Protein AF-A0A2D8ABS0-F1 (afdb_monomer)

Sequence (205 aa):
MTGNGKTFLLSALIFIWLAATLAGLWWFQQQNIRPFLTADDDSRFWQASQAAPLLEALYPNLPGENGSVTLLHFWNPDCLCNQVSQRHFDLLVHSFTSEQLRVVVMAAPTVSDQQLQRFRELNGERLQAIRAPQDLNIPASPGLALYSAEGKLGYFGAYGFGALCTVTNDDFFPNIVRSLASDGYGPFVNVAGSGCFCPWPAINK

Structure (mmCIF, N/CA/C/O backbone):
data_AF-A0A2D8ABS0-F1
#
_entry.id   AF-A0A2D8ABS0-F1
#
loop_
_atom_site.group_PDB
_atom_site.id
_atom_site.type_symbol
_atom_site.label_atom_id
_atom_site.label_alt_id
_atom_site.label_comp_id
_atom_site.label_asym_id
_atom_site.label_entity_id
_atom_site.label_seq_id
_atom_site.pdbx_PDB_ins_code
_atom_site.Cartn_x
_atom_site.Cartn_y
_atom_site.Cartn_z
_atom_site.occupancy
_atom_site.B_iso_or_equiv
_atom_site.auth_seq_id
_atom_site.auth_comp_id
_atom_site.auth_asym_id
_atom_site.auth_atom_id
_atom_site.pdbx_PDB_model_num
ATOM 1 N N . MET A 1 1 ? 52.674 -18.413 -35.526 1.00 48.16 1 MET A N 1
ATOM 2 C CA . MET A 1 1 ? 52.097 -17.415 -34.598 1.00 48.16 1 MET A CA 1
ATOM 3 C C . MET A 1 1 ? 50.676 -17.073 -35.056 1.00 48.16 1 MET A C 1
ATOM 5 O O . MET A 1 1 ? 50.476 -16.090 -35.746 1.00 48.16 1 MET A O 1
ATOM 9 N N . THR A 1 2 ? 49.691 -17.924 -34.761 1.00 53.78 2 THR A N 1
ATOM 10 C CA . THR A 1 2 ? 48.291 -17.798 -35.246 1.00 53.78 2 THR A CA 1
ATOM 11 C C . THR A 1 2 ? 47.258 -17.920 -34.113 1.00 53.78 2 THR A C 1
ATOM 13 O O . THR A 1 2 ? 46.063 -18.043 -34.370 1.00 53.78 2 THR A O 1
ATOM 16 N N . GLY A 1 3 ? 47.713 -17.873 -32.853 1.00 59.66 3 GLY A N 1
ATOM 17 C CA . GLY A 1 3 ? 46.868 -18.005 -31.659 1.00 59.66 3 GLY A CA 1
ATOM 18 C C . GLY A 1 3 ? 46.168 -16.709 -31.228 1.00 59.66 3 GLY A C 1
ATOM 19 O O . GLY A 1 3 ? 44.994 -16.752 -30.882 1.00 59.66 3 GLY A O 1
ATOM 20 N N . ASN A 1 4 ? 46.838 -15.553 -31.330 1.00 66.81 4 ASN A N 1
ATOM 21 C CA . ASN A 1 4 ? 46.377 -14.308 -30.691 1.00 66.81 4 ASN A CA 1
ATOM 22 C C . ASN A 1 4 ? 45.126 -13.669 -31.323 1.00 66.81 4 ASN A C 1
ATOM 24 O O . ASN A 1 4 ? 44.333 -13.052 -30.618 1.00 66.81 4 ASN A O 1
ATOM 28 N N . GLY A 1 5 ? 44.921 -13.805 -32.638 1.00 74.12 5 GLY A N 1
ATOM 29 C CA . GLY A 1 5 ? 43.765 -13.198 -33.317 1.00 74.12 5 GLY A CA 1
ATOM 30 C C . GLY A 1 5 ? 42.446 -13.916 -33.018 1.00 74.12 5 GLY A C 1
ATOM 31 O O . GLY A 1 5 ? 41.415 -13.278 -32.824 1.00 74.12 5 GLY A O 1
ATOM 32 N N . LYS A 1 6 ? 42.485 -15.251 -32.917 1.00 79.50 6 LYS A N 1
ATOM 33 C CA . LYS A 1 6 ? 41.307 -16.068 -32.589 1.00 79.50 6 LYS A CA 1
ATOM 34 C C . LYS A 1 6 ? 40.906 -15.908 -31.126 1.00 79.50 6 LYS A C 1
ATOM 36 O O . LYS A 1 6 ? 39.721 -15.788 -30.841 1.00 79.50 6 LYS A O 1
ATOM 41 N N . THR A 1 7 ? 41.877 -15.849 -30.213 1.00 83.25 7 THR A N 1
ATOM 42 C CA . THR A 1 7 ? 41.604 -15.580 -28.795 1.00 83.25 7 THR A CA 1
ATOM 43 C C . THR A 1 7 ? 41.056 -14.172 -28.586 1.00 83.25 7 THR A C 1
ATOM 45 O O . THR A 1 7 ? 40.126 -14.010 -27.810 1.00 83.25 7 THR A O 1
ATOM 48 N N . PHE A 1 8 ? 41.549 -13.166 -29.318 1.00 90.12 8 PHE A N 1
ATOM 49 C CA . PHE A 1 8 ? 41.004 -11.806 -29.252 1.00 90.12 8 PHE A CA 1
ATOM 50 C C . PHE A 1 8 ? 39.550 -11.730 -29.745 1.00 90.12 8 PHE A C 1
ATOM 52 O O . PHE A 1 8 ? 38.708 -11.149 -29.066 1.00 90.12 8 PHE A O 1
ATOM 59 N N . LEU A 1 9 ? 39.235 -12.364 -30.880 1.00 92.06 9 LEU A N 1
ATOM 60 C CA . LEU A 1 9 ? 37.867 -12.446 -31.409 1.00 92.06 9 LEU A CA 1
ATOM 61 C C . LEU A 1 9 ? 36.910 -13.160 -30.447 1.00 92.06 9 LEU A C 1
ATOM 63 O O . LEU A 1 9 ? 35.809 -12.670 -30.208 1.00 92.06 9 LEU A O 1
ATOM 67 N N . LEU A 1 10 ? 37.334 -14.292 -29.876 1.00 93.50 10 LEU A N 1
ATOM 68 C CA . LEU A 1 10 ? 36.539 -15.027 -28.889 1.00 93.50 10 LEU A CA 1
ATOM 69 C C . LEU A 1 10 ? 36.304 -14.191 -27.627 1.00 93.50 10 LEU A C 1
ATOM 71 O O . LEU A 1 10 ? 35.167 -14.088 -27.176 1.00 93.50 10 LEU A O 1
ATOM 75 N N . SER A 1 11 ? 37.339 -13.536 -27.097 1.00 93.44 11 SER A N 1
ATOM 76 C CA . SER A 1 11 ? 37.193 -12.635 -25.951 1.00 93.44 11 SER A CA 1
ATOM 77 C C . SER A 1 11 ? 36.241 -11.479 -26.257 1.00 93.44 11 SER A C 1
ATOM 79 O O . SER A 1 11 ? 35.361 -11.194 -25.451 1.00 93.44 11 SER A O 1
ATOM 81 N N . ALA A 1 12 ? 36.357 -10.843 -27.427 1.00 95.38 12 ALA A N 1
ATOM 82 C CA . ALA A 1 12 ? 35.465 -9.758 -27.832 1.00 95.38 12 ALA A CA 1
ATOM 83 C C . ALA A 1 12 ? 34.000 -10.217 -27.926 1.00 95.38 12 ALA A C 1
ATOM 85 O O . ALA A 1 12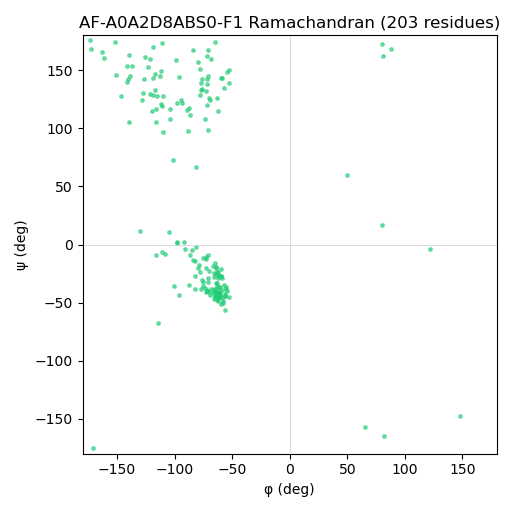 ? 33.115 -9.529 -27.423 1.00 95.38 12 ALA A O 1
ATOM 86 N N . LEU A 1 13 ? 33.745 -11.399 -28.497 1.00 96.75 13 LEU A N 1
ATOM 87 C CA . LEU A 1 13 ? 32.406 -11.996 -28.549 1.00 96.75 13 LEU A CA 1
ATOM 88 C C . LEU A 1 13 ? 31.832 -12.244 -27.149 1.00 96.75 13 LEU A C 1
ATOM 90 O O . LEU A 1 13 ? 30.675 -11.908 -26.901 1.00 96.75 13 LEU A O 1
ATOM 94 N N . ILE A 1 14 ? 32.639 -12.773 -26.224 1.00 97.00 14 ILE A N 1
ATOM 95 C CA . ILE A 1 14 ? 32.223 -12.996 -24.831 1.00 97.00 14 ILE A CA 1
ATOM 96 C C . ILE A 1 14 ? 31.898 -11.664 -24.145 1.00 97.00 14 ILE A C 1
ATOM 98 O O . ILE A 1 14 ? 30.860 -11.552 -23.496 1.00 97.00 14 ILE A O 1
ATOM 102 N N . PHE A 1 15 ? 32.735 -10.637 -24.315 1.00 97.50 15 PHE A N 1
ATOM 103 C CA . PHE A 1 15 ? 32.484 -9.311 -23.745 1.00 97.50 15 PHE A CA 1
ATOM 104 C C . PHE A 1 15 ? 31.208 -8.670 -24.295 1.00 97.50 15 PHE A C 1
ATOM 106 O O . PHE A 1 15 ? 30.419 -8.136 -23.519 1.00 97.50 15 PHE A O 1
ATOM 113 N N . ILE A 1 16 ? 30.975 -8.752 -25.609 1.00 97.56 16 ILE A N 1
ATOM 114 C CA . ILE A 1 16 ? 29.748 -8.243 -26.236 1.00 97.56 16 ILE A CA 1
ATOM 115 C C . ILE A 1 16 ? 28.525 -8.979 -25.682 1.00 97.56 16 ILE A C 1
ATOM 117 O O . ILE A 1 16 ? 27.537 -8.340 -25.326 1.00 97.56 16 ILE A O 1
ATOM 121 N N . TRP A 1 17 ? 28.594 -10.306 -25.563 1.00 97.69 17 TRP A N 1
ATOM 122 C CA . TRP A 1 17 ? 27.502 -11.107 -25.013 1.00 97.69 17 TRP A CA 1
ATOM 123 C C . TRP A 1 17 ? 27.205 -10.770 -23.543 1.00 97.69 17 TRP A C 1
ATOM 125 O O . TRP A 1 17 ? 26.042 -10.587 -23.175 1.00 97.69 17 TRP A O 1
ATOM 135 N N . LEU A 1 18 ? 28.241 -10.614 -22.712 1.00 97.81 18 LEU A N 1
ATOM 136 C CA . LEU A 1 18 ? 28.093 -10.189 -21.317 1.00 97.81 18 LEU A CA 1
ATOM 137 C C . LEU A 1 18 ? 27.483 -8.786 -21.218 1.00 97.81 18 LEU A C 1
ATOM 139 O O . LEU A 1 18 ? 26.555 -8.581 -20.438 1.00 97.81 18 LEU A O 1
ATOM 143 N N . ALA A 1 19 ? 27.954 -7.836 -22.030 1.00 97.12 19 ALA A N 1
ATOM 144 C CA . ALA A 1 19 ? 27.425 -6.475 -22.055 1.00 97.12 19 ALA A CA 1
ATOM 145 C C . ALA A 1 19 ? 25.955 -6.436 -22.503 1.00 97.12 19 ALA A C 1
ATOM 147 O O . ALA A 1 19 ? 25.144 -5.758 -21.875 1.00 97.12 19 ALA A O 1
ATOM 148 N N . ALA A 1 20 ? 25.590 -7.200 -23.537 1.00 96.25 20 ALA A N 1
ATOM 149 C CA . ALA A 1 20 ? 24.210 -7.310 -24.006 1.00 96.25 20 ALA A CA 1
ATOM 150 C C . ALA A 1 20 ? 23.290 -7.929 -22.942 1.00 96.25 20 ALA A C 1
ATOM 152 O O . ALA A 1 20 ? 22.186 -7.436 -22.718 1.00 96.25 20 ALA A O 1
ATOM 153 N N . THR A 1 21 ? 23.759 -8.967 -22.244 1.00 95.94 21 THR A N 1
ATOM 154 C CA . THR A 1 21 ? 23.009 -9.604 -21.150 1.00 95.94 21 THR A CA 1
ATOM 155 C C . THR A 1 21 ? 22.808 -8.636 -19.985 1.00 95.94 21 THR A C 1
ATOM 157 O O . THR A 1 21 ? 21.693 -8.499 -19.489 1.00 95.94 21 THR A O 1
ATOM 160 N N . LEU A 1 22 ? 23.858 -7.914 -19.578 1.00 95.12 22 LEU A N 1
ATOM 161 C CA . LEU A 1 22 ? 23.778 -6.919 -18.509 1.00 95.12 22 LEU A CA 1
ATOM 162 C C . LEU A 1 22 ? 22.822 -5.774 -18.873 1.00 95.12 22 LEU A C 1
ATOM 164 O O . LEU A 1 22 ? 22.003 -5.379 -18.048 1.00 95.12 22 LEU A O 1
ATOM 168 N N . ALA A 1 23 ? 22.884 -5.285 -20.114 1.00 92.62 23 ALA A N 1
ATOM 169 C CA . ALA A 1 23 ? 21.968 -4.265 -20.614 1.00 92.62 23 ALA A CA 1
ATOM 170 C C . ALA A 1 23 ? 20.511 -4.759 -20.629 1.00 92.62 23 ALA A C 1
ATOM 172 O O . ALA A 1 23 ? 19.615 -4.035 -20.198 1.00 92.62 23 ALA A O 1
ATOM 173 N N . GLY A 1 24 ? 20.277 -6.001 -21.068 1.00 89.69 24 GLY A N 1
ATOM 174 C CA . GLY A 1 24 ? 18.951 -6.621 -21.064 1.00 89.69 24 GLY A CA 1
ATOM 175 C C . GLY A 1 24 ? 18.378 -6.784 -19.655 1.00 89.69 24 GLY A C 1
ATOM 176 O O . GLY A 1 24 ? 17.228 -6.420 -19.416 1.00 89.69 24 GLY A O 1
ATOM 177 N N . LEU A 1 25 ? 19.189 -7.262 -18.706 1.00 85.56 25 LEU A N 1
ATOM 178 C CA . LEU A 1 25 ? 18.794 -7.392 -17.301 1.00 85.56 25 LEU A CA 1
ATOM 179 C C . LEU A 1 25 ? 18.496 -6.033 -16.663 1.00 85.56 25 LEU A C 1
ATOM 181 O O . LEU A 1 25 ? 17.487 -5.891 -15.977 1.00 85.56 25 LEU A O 1
ATOM 185 N N . TRP A 1 26 ? 19.336 -5.028 -16.920 1.00 84.12 26 TRP A N 1
ATOM 186 C CA . TRP A 1 26 ? 19.136 -3.677 -16.402 1.00 84.12 26 TRP A CA 1
ATOM 187 C C . TRP A 1 26 ? 17.841 -3.050 -16.930 1.00 84.12 26 TRP A C 1
ATOM 189 O O . TRP A 1 26 ? 17.056 -2.505 -16.156 1.00 84.12 26 TRP A O 1
ATOM 199 N N . TRP A 1 27 ? 17.567 -3.192 -18.229 1.00 85.00 27 TRP A N 1
ATOM 200 C CA . TRP A 1 27 ? 16.318 -2.726 -18.829 1.00 85.00 27 TRP A CA 1
ATOM 201 C C . TRP A 1 27 ? 15.100 -3.444 -18.241 1.00 85.00 27 TRP A C 1
ATOM 203 O O . TRP A 1 27 ? 14.160 -2.782 -17.808 1.00 85.00 27 TRP A O 1
ATOM 213 N N . PHE A 1 28 ? 15.137 -4.778 -18.150 1.00 77.56 28 PHE A N 1
ATOM 214 C CA . PHE A 1 28 ? 14.045 -5.574 -17.584 1.00 77.56 28 PHE A CA 1
ATOM 215 C C . PHE A 1 28 ? 13.755 -5.213 -16.119 1.00 77.56 28 PHE A C 1
ATOM 217 O O . PHE A 1 28 ? 12.595 -5.077 -15.727 1.00 77.56 28 PHE A O 1
ATOM 224 N N . GLN A 1 29 ? 14.800 -5.004 -15.314 1.00 75.25 29 GLN A N 1
ATOM 225 C CA . GLN A 1 29 ? 14.659 -4.548 -13.933 1.00 75.25 29 GLN A CA 1
ATOM 226 C C . GLN A 1 29 ? 14.007 -3.159 -13.871 1.00 75.25 29 GLN A C 1
ATOM 228 O O . GLN A 1 29 ? 13.112 -2.939 -13.057 1.00 75.25 29 GLN A O 1
ATOM 233 N N . GLN A 1 30 ? 14.438 -2.229 -14.726 1.00 78.25 30 GLN A N 1
ATOM 234 C CA . GLN A 1 30 ? 13.973 -0.845 -14.690 1.00 78.25 30 GLN A CA 1
ATOM 235 C C . GLN A 1 30 ? 12.521 -0.686 -15.163 1.00 78.25 30 GLN A C 1
ATOM 237 O O . GLN A 1 30 ? 11.833 0.209 -14.679 1.00 78.25 30 GLN A O 1
ATOM 242 N N . GLN A 1 31 ? 12.028 -1.554 -16.055 1.00 77.75 31 GLN A N 1
ATOM 243 C CA . GLN A 1 31 ? 10.654 -1.463 -16.571 1.00 77.75 31 GLN A CA 1
ATOM 244 C C . GLN A 1 31 ? 9.569 -1.560 -15.496 1.00 77.75 31 GLN A C 1
ATOM 246 O O . GLN A 1 31 ? 8.487 -1.009 -15.675 1.00 77.75 31 GLN A O 1
ATOM 251 N N . ASN A 1 32 ? 9.856 -2.237 -14.386 1.00 79.44 32 ASN A N 1
ATOM 252 C CA . ASN A 1 32 ? 8.883 -2.447 -13.317 1.00 79.44 32 ASN A CA 1
ATOM 253 C C . ASN A 1 32 ? 9.042 -1.449 -12.159 1.00 79.44 32 ASN A C 1
ATOM 255 O O . ASN A 1 32 ? 8.304 -1.537 -11.181 1.00 79.44 32 ASN A O 1
ATOM 259 N N . ILE A 1 33 ? 9.993 -0.508 -12.245 1.00 91.50 33 ILE A N 1
ATOM 260 C CA . ILE A 1 33 ? 10.231 0.494 -11.201 1.00 91.50 33 ILE A CA 1
ATOM 261 C C . ILE A 1 33 ? 9.528 1.796 -11.571 1.00 91.50 33 ILE A C 1
ATOM 263 O O . ILE A 1 33 ? 9.841 2.421 -12.584 1.00 91.50 33 ILE A O 1
ATOM 267 N N . ARG A 1 34 ? 8.628 2.252 -10.701 1.00 93.81 34 ARG A N 1
ATOM 268 C CA . ARG A 1 34 ? 7.938 3.543 -10.831 1.00 93.81 34 ARG A CA 1
ATOM 269 C C . ARG A 1 34 ? 7.814 4.249 -9.478 1.00 93.81 34 ARG A C 1
ATOM 271 O O . ARG A 1 34 ? 7.961 3.591 -8.445 1.00 93.81 34 ARG A O 1
ATOM 278 N N . PRO A 1 35 ? 7.537 5.564 -9.449 1.00 95.62 35 PRO A N 1
ATOM 279 C CA . PRO A 1 35 ? 7.118 6.247 -8.228 1.00 95.62 35 PRO A CA 1
ATOM 280 C C . PRO A 1 35 ? 5.838 5.625 -7.656 1.00 95.62 35 PRO A C 1
ATOM 282 O O . PRO A 1 35 ? 4.958 5.230 -8.422 1.00 95.62 35 PRO A O 1
ATOM 285 N N . PHE A 1 36 ? 5.724 5.547 -6.327 1.00 95.88 36 PHE A N 1
ATOM 286 C CA . PHE A 1 36 ? 4.484 5.104 -5.678 1.00 95.88 36 PHE A CA 1
ATOM 287 C C . PHE A 1 36 ? 3.344 6.092 -5.947 1.00 95.88 36 PHE A C 1
ATOM 289 O O . PHE A 1 36 ? 2.229 5.675 -6.234 1.00 95.88 36 PHE A O 1
AT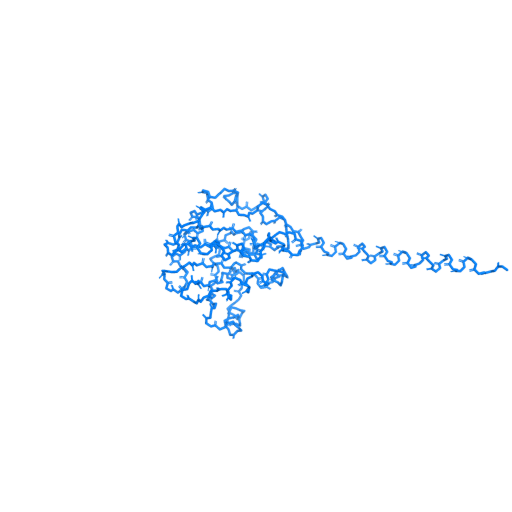OM 296 N N . LEU A 1 37 ? 3.650 7.392 -5.893 1.00 95.81 37 LEU A N 1
ATOM 297 C CA . LEU A 1 37 ? 2.753 8.490 -6.240 1.00 95.81 37 LEU A CA 1
ATOM 298 C C . LEU A 1 37 ? 3.339 9.290 -7.407 1.00 95.81 37 LEU A C 1
ATOM 300 O O . LEU A 1 37 ? 4.501 9.701 -7.370 1.00 95.81 37 LEU A O 1
ATOM 304 N N . THR A 1 38 ? 2.537 9.496 -8.447 1.00 93.00 38 THR A N 1
ATOM 305 C CA . THR A 1 38 ? 2.887 10.250 -9.656 1.00 93.00 38 THR A CA 1
ATOM 306 C C . THR A 1 38 ? 2.106 11.564 -9.740 1.00 93.00 38 THR A C 1
ATOM 308 O O . THR A 1 38 ? 1.233 11.839 -8.922 1.00 93.00 38 THR A O 1
ATOM 311 N N . ALA A 1 39 ? 2.435 12.411 -10.719 1.00 89.19 39 ALA A N 1
ATOM 312 C CA . ALA A 1 39 ? 1.755 13.693 -10.918 1.00 89.19 39 ALA A CA 1
ATOM 313 C C . ALA A 1 39 ? 0.306 13.551 -11.429 1.00 89.19 39 ALA A C 1
ATOM 315 O O . ALA A 1 39 ? -0.487 14.467 -11.233 1.00 89.19 39 ALA A O 1
ATOM 316 N N . ASP A 1 40 ? -0.025 12.419 -12.061 1.00 89.50 40 ASP A N 1
ATOM 317 C CA . ASP A 1 40 ? -1.366 12.125 -12.586 1.00 89.50 40 ASP A CA 1
ATOM 318 C C . ASP A 1 40 ? -2.295 11.492 -11.534 1.00 89.50 40 ASP A C 1
ATOM 320 O O . ASP A 1 40 ? -3.491 11.311 -11.785 1.00 89.50 40 ASP A O 1
ATOM 324 N N . ASP A 1 41 ? -1.741 11.128 -10.376 1.00 92.44 41 ASP A N 1
ATOM 325 C CA . ASP A 1 41 ? -2.481 10.575 -9.248 1.00 92.44 41 ASP A CA 1
ATOM 326 C C . ASP A 1 41 ? -3.091 11.695 -8.390 1.00 92.44 41 ASP A C 1
ATOM 328 O O . ASP A 1 41 ? -2.751 12.876 -8.501 1.00 92.44 41 ASP A O 1
ATOM 332 N N . ASP A 1 42 ? -4.003 11.324 -7.492 1.00 92.50 42 ASP A N 1
ATOM 333 C CA . ASP A 1 42 ? -4.656 12.275 -6.598 1.00 92.50 42 ASP A CA 1
ATOM 334 C C . ASP A 1 42 ? -3.641 12.966 -5.668 1.00 92.50 42 ASP A C 1
ATOM 336 O O . ASP A 1 42 ? -3.017 12.352 -4.796 1.00 92.50 42 ASP A O 1
ATOM 340 N N . SER A 1 43 ? -3.498 14.281 -5.839 1.00 91.56 43 SER A N 1
ATOM 341 C CA . SER A 1 43 ? -2.502 15.087 -5.134 1.00 91.56 43 SER A CA 1
ATOM 342 C C . SER A 1 43 ? -2.723 15.154 -3.621 1.00 91.56 43 SER A C 1
ATOM 344 O O . SER A 1 43 ? -1.784 15.473 -2.885 1.00 91.56 43 SER A O 1
ATOM 346 N N . ARG A 1 44 ? -3.915 14.791 -3.127 1.00 93.94 44 ARG A N 1
ATOM 347 C CA . ARG A 1 44 ? -4.212 14.705 -1.688 1.00 93.94 44 ARG A CA 1
ATOM 348 C C . ARG A 1 44 ? -3.301 13.704 -0.976 1.00 93.94 44 ARG A C 1
ATOM 350 O O . ARG A 1 44 ? -2.989 13.901 0.195 1.00 93.94 44 ARG A O 1
ATOM 357 N N . PHE A 1 45 ? -2.791 12.690 -1.679 1.00 94.62 45 PHE A N 1
ATOM 358 C CA . PHE A 1 45 ? -1.843 11.724 -1.117 1.00 94.62 45 PHE A CA 1
ATOM 359 C C . PHE A 1 45 ? -0.439 12.287 -0.858 1.00 94.62 45 PHE A C 1
ATOM 361 O O . PHE A 1 45 ? 0.343 11.632 -0.177 1.00 94.62 45 PHE A O 1
ATOM 368 N N . TRP A 1 46 ? -0.110 13.506 -1.301 1.00 92.06 46 TRP A N 1
ATOM 369 C CA . TRP A 1 46 ? 1.145 14.163 -0.906 1.00 92.06 46 TRP A CA 1
ATOM 370 C C . TRP A 1 46 ? 1.144 14.650 0.546 1.00 92.06 46 TRP A C 1
ATOM 372 O O . TRP A 1 46 ? 2.211 14.897 1.106 1.00 92.06 46 TRP A O 1
ATOM 382 N N . GLN A 1 47 ? -0.031 14.824 1.161 1.00 93.25 47 GLN A N 1
ATOM 383 C CA . GLN A 1 47 ? -0.159 15.401 2.498 1.00 93.25 47 GLN A CA 1
ATOM 384 C C . GLN A 1 47 ? -1.007 14.510 3.400 1.00 93.25 47 GLN A C 1
ATOM 386 O O . GLN A 1 47 ? -2.174 14.244 3.120 1.00 93.25 47 GLN A O 1
ATOM 391 N N . ALA A 1 48 ? -0.446 14.119 4.546 1.00 94.19 48 ALA A N 1
ATOM 392 C CA . ALA A 1 48 ? -1.137 13.270 5.513 1.00 94.19 48 ALA A CA 1
ATOM 393 C C . ALA A 1 48 ? -2.486 13.849 5.973 1.00 94.19 48 ALA A C 1
ATOM 395 O O . ALA A 1 48 ? -3.458 13.109 6.084 1.00 94.19 48 ALA A O 1
ATOM 396 N N . SER A 1 49 ? -2.579 15.170 6.153 1.00 94.81 49 SER A N 1
ATOM 397 C CA . SER A 1 49 ? -3.814 15.859 6.553 1.00 94.81 49 SER A CA 1
ATOM 398 C C . SER A 1 49 ? -4.954 15.753 5.534 1.00 94.81 49 SER A C 1
ATOM 400 O O . SER A 1 49 ? -6.114 15.887 5.914 1.00 94.81 49 SER A O 1
ATOM 402 N N . GLN A 1 50 ? -4.645 15.512 4.257 1.00 95.88 50 GLN A N 1
ATOM 403 C CA . GLN A 1 50 ? -5.634 15.394 3.182 1.00 95.88 50 GLN A CA 1
ATOM 404 C C . GLN A 1 50 ? -5.927 13.933 2.829 1.00 95.88 50 GLN A C 1
ATOM 406 O O . GLN A 1 50 ? -7.072 13.590 2.542 1.00 95.88 50 GLN A O 1
ATOM 411 N N . ALA A 1 51 ? -4.911 13.067 2.883 1.00 95.88 51 ALA A N 1
ATOM 412 C CA . ALA A 1 51 ? -5.058 11.636 2.635 1.00 95.88 51 ALA A CA 1
ATOM 413 C C . ALA A 1 51 ? -5.790 10.911 3.774 1.00 95.88 51 ALA A C 1
ATOM 415 O O . ALA A 1 51 ? -6.602 10.022 3.514 1.00 95.88 51 ALA A O 1
ATOM 416 N N . ALA A 1 52 ? -5.523 11.290 5.032 1.00 97.06 52 ALA A N 1
ATOM 417 C CA . ALA A 1 52 ? -6.075 10.599 6.194 1.00 97.06 52 ALA A CA 1
ATOM 418 C C . ALA A 1 52 ? -7.610 10.559 6.195 1.00 97.06 52 ALA A C 1
ATOM 420 O O . ALA A 1 52 ? -8.140 9.455 6.263 1.00 97.06 52 ALA A O 1
ATOM 421 N N . PRO A 1 53 ? -8.350 11.670 6.002 1.00 97.00 53 PRO A N 1
ATOM 422 C CA . PRO A 1 53 ? -9.814 11.623 5.968 1.00 97.00 53 PRO A CA 1
ATOM 423 C C . PRO A 1 53 ? -10.391 10.673 4.907 1.00 97.00 53 PRO A C 1
ATOM 425 O O . PRO A 1 53 ? -11.410 10.032 5.148 1.00 97.00 53 PRO A O 1
ATOM 428 N N . LEU A 1 54 ? -9.738 10.554 3.744 1.00 95.19 54 LEU A N 1
ATOM 429 C CA . LEU A 1 54 ? -10.181 9.671 2.658 1.00 95.19 54 LEU A CA 1
ATOM 430 C C . LEU A 1 54 ? -10.012 8.200 3.030 1.00 95.19 54 LEU A C 1
ATOM 432 O O . LEU A 1 54 ? -10.900 7.387 2.793 1.00 95.19 54 LEU A O 1
ATOM 436 N N . LEU A 1 55 ? -8.870 7.866 3.627 1.00 96.88 55 LEU A N 1
ATOM 437 C CA . LEU A 1 55 ? -8.551 6.506 4.041 1.00 96.88 55 LEU A CA 1
ATOM 438 C C . LEU A 1 55 ? -9.320 6.099 5.300 1.00 96.88 55 LEU A C 1
ATOM 440 O O . LEU A 1 55 ? -9.731 4.947 5.403 1.00 96.88 55 LEU A O 1
ATOM 444 N N . GLU A 1 56 ? -9.543 7.019 6.240 1.00 96.88 56 GLU A N 1
ATOM 445 C CA . GLU A 1 56 ? -10.379 6.799 7.428 1.00 96.88 56 GLU A CA 1
ATOM 446 C C . GLU A 1 56 ? -11.845 6.551 7.038 1.00 96.88 56 GLU A C 1
ATOM 448 O O . GLU A 1 56 ? -12.504 5.720 7.656 1.00 96.88 56 GLU A O 1
ATOM 453 N N . ALA A 1 57 ? -12.346 7.175 5.963 1.00 95.81 57 ALA A N 1
ATOM 454 C CA . ALA A 1 57 ? -13.698 6.926 5.451 1.00 95.81 57 ALA A CA 1
ATOM 455 C C . ALA A 1 57 ? -13.913 5.489 4.932 1.00 95.81 57 ALA A C 1
ATOM 457 O O . ALA A 1 57 ? -15.054 5.031 4.842 1.00 95.81 57 ALA A O 1
ATOM 458 N N . LEU A 1 58 ? -12.838 4.754 4.620 1.00 95.06 58 LEU A N 1
ATOM 459 C CA . LEU A 1 58 ? -12.922 3.339 4.244 1.00 95.06 58 LEU A CA 1
ATOM 460 C C . LEU A 1 58 ? -13.161 2.434 5.457 1.00 95.06 58 LEU A C 1
ATOM 462 O O . LEU A 1 58 ? -13.811 1.399 5.319 1.00 95.06 58 LEU A O 1
ATOM 466 N N . TYR A 1 59 ? -12.663 2.823 6.636 1.00 95.50 59 TYR A N 1
ATOM 467 C CA . TYR A 1 59 ? -12.606 1.974 7.828 1.00 95.50 59 TYR A CA 1
ATOM 468 C C . TYR A 1 59 ? -13.966 1.397 8.268 1.00 95.50 59 TYR A C 1
ATOM 470 O O . TYR A 1 59 ? -14.024 0.194 8.525 1.00 95.50 59 TYR A O 1
ATOM 478 N N . PRO A 1 60 ? -15.077 2.167 8.304 1.00 93.75 60 PRO A N 1
ATOM 479 C CA . PRO A 1 60 ? -16.375 1.647 8.745 1.00 93.75 60 PRO A CA 1
ATOM 480 C C . PRO A 1 60 ? -16.953 0.545 7.848 1.00 93.75 60 PRO A C 1
ATOM 482 O O . PRO A 1 60 ? -17.825 -0.198 8.287 1.00 93.75 60 PRO A O 1
ATOM 485 N N . ASN A 1 61 ? -16.491 0.454 6.597 1.00 93.06 61 ASN A N 1
ATOM 486 C CA . ASN A 1 61 ? -16.964 -0.520 5.613 1.00 93.06 61 ASN A CA 1
ATOM 487 C C . ASN A 1 61 ? -16.049 -1.751 5.516 1.00 93.06 61 ASN A C 1
ATOM 489 O O . ASN A 1 61 ? -16.279 -2.624 4.676 1.00 93.06 61 ASN A O 1
ATOM 493 N N . LEU A 1 62 ? -14.990 -1.817 6.331 1.00 94.94 62 LEU A N 1
ATOM 494 C CA . LEU A 1 62 ? -14.101 -2.971 6.362 1.00 94.94 62 LEU A CA 1
ATOM 495 C C . LEU A 1 62 ? -14.762 -4.133 7.122 1.00 94.94 62 LEU A C 1
ATOM 497 O O . LEU A 1 62 ? -15.440 -3.908 8.125 1.00 94.94 62 LEU A O 1
ATOM 501 N N . PRO A 1 63 ? -14.569 -5.381 6.664 1.00 92.25 63 PRO A N 1
ATOM 502 C CA . PRO A 1 63 ? -15.116 -6.549 7.337 1.00 92.25 63 PRO A CA 1
ATOM 503 C C . PRO A 1 63 ? -14.391 -6.842 8.663 1.00 92.25 63 PRO A C 1
ATOM 505 O O . PRO A 1 63 ? -13.262 -6.399 8.903 1.00 92.25 63 PRO A O 1
ATOM 508 N N . GLY A 1 64 ? -15.048 -7.635 9.512 1.00 85.44 64 GLY A N 1
ATOM 509 C CA . GLY A 1 64 ? -14.524 -8.077 10.804 1.00 85.44 64 GLY A CA 1
ATOM 510 C C . GLY A 1 64 ? -14.829 -7.115 11.950 1.00 85.44 64 GLY A C 1
ATOM 511 O O . GLY A 1 64 ? -15.275 -5.988 11.747 1.00 85.44 64 GLY A O 1
ATOM 512 N N . GLU A 1 65 ? -14.587 -7.569 13.176 1.00 79.56 65 GLU A N 1
ATOM 513 C CA . GLU A 1 65 ? -14.876 -6.785 14.377 1.00 79.56 65 GLU A CA 1
ATOM 514 C C . GLU A 1 65 ? -13.894 -5.618 14.546 1.00 79.56 65 GLU A C 1
ATOM 516 O O . GLU A 1 65 ? -12.706 -5.723 14.231 1.00 79.56 65 GLU A O 1
ATOM 521 N N . ASN A 1 66 ? -14.411 -4.488 15.027 1.00 76.25 66 ASN A N 1
ATOM 522 C CA . ASN A 1 66 ? -13.596 -3.343 15.424 1.00 76.25 66 ASN A CA 1
ATOM 523 C C . ASN A 1 66 ? -13.001 -3.593 16.817 1.00 76.25 66 ASN A C 1
ATOM 525 O O . ASN A 1 66 ? -13.559 -4.361 17.598 1.00 76.25 66 ASN A O 1
ATOM 529 N N . GLY A 1 67 ? -11.899 -2.918 17.149 1.00 75.88 67 GLY A N 1
ATOM 530 C CA . GLY A 1 67 ? -11.261 -3.038 18.469 1.00 75.88 67 GLY A CA 1
ATOM 531 C C . GLY A 1 67 ? -9.806 -3.505 18.447 1.00 75.88 67 GLY A C 1
ATOM 532 O O . GLY A 1 67 ? -9.165 -3.517 19.492 1.00 75.88 67 GLY A O 1
ATOM 533 N N . SER A 1 68 ? -9.259 -3.829 17.274 1.00 90.06 68 SER A N 1
ATOM 534 C CA . SER A 1 68 ? -7.831 -4.091 17.084 1.00 90.06 68 SER A CA 1
ATOM 535 C C . SER A 1 68 ? -7.240 -3.210 15.985 1.00 90.06 68 SER A C 1
ATOM 537 O O . SER A 1 68 ? -7.953 -2.643 15.144 1.00 90.06 68 SER A O 1
ATOM 539 N N . VAL A 1 69 ? -5.911 -3.091 15.987 1.00 96.88 69 VAL A N 1
ATOM 540 C CA . VAL A 1 69 ? -5.181 -2.430 14.902 1.00 96.88 69 VAL A CA 1
ATOM 541 C C . VAL A 1 69 ? -5.521 -3.139 13.596 1.00 96.88 69 VAL A C 1
ATOM 543 O O . VAL A 1 69 ? -5.556 -4.368 13.530 1.00 96.88 69 VAL A O 1
ATOM 546 N N . THR A 1 70 ? -5.804 -2.368 12.549 1.00 98.00 70 THR A N 1
ATOM 547 C CA . THR A 1 70 ? -6.194 -2.920 11.248 1.00 98.00 70 THR A CA 1
ATOM 548 C C . THR A 1 70 ? -5.115 -2.665 10.214 1.00 98.00 70 THR A C 1
ATOM 550 O O . THR A 1 70 ? -4.800 -1.516 9.917 1.00 98.00 70 THR A O 1
ATOM 553 N N . LEU A 1 71 ? -4.591 -3.739 9.628 1.00 98.12 71 LEU A N 1
ATOM 554 C CA . LEU A 1 71 ? -3.824 -3.703 8.391 1.00 98.12 71 LEU A CA 1
ATOM 555 C C . LEU A 1 71 ? -4.782 -3.808 7.208 1.00 98.12 71 LEU A C 1
ATOM 557 O O . LEU A 1 71 ? -5.434 -4.835 7.034 1.00 98.12 71 LEU A O 1
ATOM 561 N N . LEU A 1 72 ? -4.822 -2.771 6.377 1.00 98.31 72 LEU A N 1
ATOM 562 C CA . LEU A 1 72 ? -5.477 -2.791 5.076 1.00 98.31 72 LEU A CA 1
ATOM 563 C C . LEU A 1 72 ? -4.415 -2.902 3.981 1.00 98.31 72 LEU A C 1
ATOM 565 O O . LEU A 1 72 ? -3.679 -1.952 3.726 1.00 98.31 72 LEU A O 1
ATOM 569 N N . HIS A 1 73 ? -4.318 -4.064 3.347 1.00 98.06 73 HIS A N 1
ATOM 570 C CA . HIS A 1 73 ? -3.387 -4.337 2.257 1.00 98.06 73 HIS A CA 1
ATOM 571 C C . HIS A 1 73 ? -4.054 -4.085 0.901 1.00 98.06 73 HIS A C 1
ATOM 573 O O . HIS A 1 73 ? -5.063 -4.711 0.584 1.00 98.06 73 HIS A O 1
ATOM 579 N N . PHE A 1 74 ? -3.489 -3.196 0.087 1.00 98.00 74 PHE A N 1
ATOM 580 C CA . PHE A 1 74 ? -3.992 -2.887 -1.250 1.00 98.00 74 PHE A CA 1
ATOM 581 C C . PHE A 1 74 ? -3.358 -3.814 -2.283 1.00 98.00 74 PHE A C 1
ATOM 583 O O . PHE A 1 74 ? -2.149 -3.758 -2.519 1.00 98.00 74 PHE A O 1
ATOM 590 N N . TRP A 1 75 ? -4.183 -4.646 -2.915 1.00 97.00 75 TRP A N 1
ATOM 591 C CA . TRP A 1 75 ? -3.731 -5.760 -3.742 1.00 97.00 75 TRP A CA 1
ATOM 592 C C . TRP A 1 75 ? -4.363 -5.741 -5.133 1.00 97.00 75 TRP A C 1
ATOM 594 O O . TRP A 1 75 ? -5.582 -5.680 -5.275 1.00 97.00 75 TRP A O 1
ATOM 604 N N . ASN A 1 76 ? -3.532 -5.868 -6.165 1.00 95.94 76 ASN A N 1
ATOM 605 C CA . ASN A 1 76 ? -3.961 -6.099 -7.543 1.00 95.94 76 ASN A CA 1
ATOM 606 C C . ASN A 1 76 ? -3.358 -7.430 -8.030 1.00 95.94 76 ASN A C 1
ATOM 608 O O . ASN A 1 76 ? -2.134 -7.490 -8.144 1.00 95.94 76 ASN A O 1
ATOM 612 N N . PRO A 1 77 ? -4.146 -8.479 -8.340 1.00 94.56 77 PRO A N 1
ATOM 613 C CA . PRO A 1 77 ? -3.620 -9.779 -8.769 1.00 94.56 77 PRO A CA 1
ATOM 614 C C . PRO A 1 77 ? -2.762 -9.712 -10.033 1.00 94.56 77 PRO A C 1
ATOM 616 O O . PRO A 1 77 ? -1.843 -10.515 -10.172 1.00 94.56 77 PRO A O 1
ATOM 619 N N . ASP A 1 78 ? -3.020 -8.750 -10.920 1.00 93.69 78 ASP A N 1
ATOM 620 C CA . ASP A 1 78 ? -2.289 -8.602 -12.183 1.00 93.69 78 ASP A CA 1
ATOM 621 C C . ASP A 1 78 ? -0.943 -7.878 -11.992 1.00 93.69 78 ASP A C 1
ATOM 623 O O . ASP A 1 78 ? -0.163 -7.715 -12.931 1.00 93.69 78 ASP A O 1
ATOM 627 N N . CYS A 1 79 ? -0.639 -7.445 -10.764 1.00 93.88 79 CYS A N 1
ATOM 628 C CA . CYS A 1 79 ? 0.609 -6.776 -10.441 1.00 93.88 79 CYS A CA 1
ATOM 629 C C . CYS A 1 79 ? 1.728 -7.770 -10.101 1.00 93.88 79 CYS A C 1
ATOM 631 O O . CYS A 1 79 ? 1.753 -8.370 -9.022 1.00 93.88 79 CYS A O 1
ATOM 633 N N . LEU A 1 80 ? 2.734 -7.863 -10.976 1.00 91.69 80 LEU A N 1
ATOM 634 C CA . LEU A 1 80 ? 3.931 -8.692 -10.760 1.00 91.69 80 LEU A CA 1
ATOM 635 C C . LEU A 1 80 ? 4.728 -8.294 -9.509 1.00 91.69 80 LEU A C 1
ATOM 637 O O . LEU A 1 80 ? 5.476 -9.105 -8.969 1.00 91.69 80 LEU A O 1
ATOM 641 N N . CYS A 1 81 ? 4.564 -7.065 -9.021 1.00 94.19 81 CYS A N 1
ATOM 642 C CA . CYS A 1 81 ? 5.286 -6.574 -7.853 1.00 94.19 81 CYS A CA 1
ATOM 643 C C . CYS A 1 81 ? 4.780 -7.125 -6.514 1.00 94.19 81 CYS A C 1
ATOM 645 O O . CYS A 1 81 ? 5.490 -6.997 -5.517 1.00 94.19 81 CYS A O 1
ATOM 647 N N . ASN A 1 82 ? 3.621 -7.798 -6.477 1.00 94.69 82 ASN A N 1
ATOM 648 C CA . ASN A 1 82 ? 3.119 -8.440 -5.255 1.00 94.69 82 ASN A CA 1
ATOM 649 C C . ASN A 1 82 ? 4.148 -9.407 -4.650 1.00 94.69 82 ASN A C 1
ATOM 651 O O . ASN A 1 82 ? 4.359 -9.410 -3.440 1.00 94.69 82 ASN A O 1
ATOM 655 N N . GLN A 1 83 ? 4.850 -10.173 -5.495 1.00 92.88 83 GLN A N 1
ATOM 656 C CA . GLN A 1 83 ? 5.861 -11.136 -5.045 1.00 92.88 83 GLN A CA 1
ATOM 657 C C . GLN A 1 83 ? 7.038 -10.465 -4.319 1.00 92.88 83 GLN A C 1
ATOM 659 O O . GLN A 1 83 ? 7.654 -11.070 -3.447 1.00 92.88 83 GLN A O 1
ATOM 664 N N . VAL A 1 84 ? 7.348 -9.210 -4.667 1.00 92.25 84 VAL A N 1
ATOM 665 C CA . VAL A 1 84 ? 8.476 -8.464 -4.093 1.00 92.25 84 VAL A CA 1
ATOM 666 C C . VAL A 1 84 ? 8.120 -7.955 -2.695 1.00 92.25 84 VAL A C 1
ATOM 668 O O . VAL A 1 84 ? 8.952 -8.009 -1.793 1.00 92.25 84 VAL A O 1
ATOM 671 N N . SER A 1 85 ? 6.877 -7.512 -2.481 1.00 93.44 85 SER A N 1
ATOM 672 C CA . SER A 1 85 ? 6.398 -7.087 -1.158 1.00 93.44 85 SER A CA 1
ATOM 673 C C . SER A 1 85 ? 5.951 -8.241 -0.256 1.00 93.44 85 SER A C 1
ATOM 675 O O . SER A 1 85 ? 5.781 -8.028 0.942 1.00 93.44 85 SER A O 1
ATOM 677 N N . GLN A 1 86 ? 5.752 -9.445 -0.806 1.00 93.75 86 GLN A N 1
ATOM 678 C CA . GLN A 1 86 ? 5.147 -10.587 -0.111 1.00 93.75 86 GLN A CA 1
ATOM 679 C C . GLN A 1 86 ? 5.832 -10.898 1.224 1.00 93.75 86 GLN A C 1
ATOM 681 O O . GLN A 1 86 ? 5.158 -11.042 2.237 1.00 93.75 86 GLN A O 1
ATOM 686 N N . ARG A 1 87 ? 7.173 -10.909 1.255 1.00 92.88 87 ARG A N 1
ATOM 687 C CA . ARG A 1 87 ? 7.933 -11.155 2.490 1.00 92.88 87 ARG A CA 1
ATOM 688 C C . ARG A 1 87 ? 7.553 -10.174 3.604 1.00 92.88 87 ARG A C 1
ATOM 690 O O . ARG A 1 87 ? 7.410 -10.594 4.746 1.00 92.88 87 ARG A O 1
ATOM 697 N N . HIS A 1 88 ? 7.396 -8.889 3.290 1.00 94.12 88 HIS A N 1
ATOM 698 C CA . HIS A 1 88 ? 7.061 -7.861 4.286 1.00 94.12 88 HIS A CA 1
ATOM 699 C C . HIS A 1 88 ? 5.635 -8.002 4.792 1.00 94.12 88 HIS A C 1
ATOM 701 O O . HIS A 1 88 ? 5.389 -7.865 5.989 1.00 94.12 88 HIS A O 1
ATOM 707 N N . PHE A 1 89 ? 4.706 -8.304 3.886 1.00 95.69 89 PHE A N 1
ATOM 708 C CA . PHE A 1 89 ? 3.329 -8.608 4.250 1.00 95.69 89 PHE A CA 1
ATOM 709 C C . PHE A 1 89 ? 3.267 -9.826 5.178 1.00 95.69 89 PHE A C 1
ATOM 711 O O . PHE A 1 89 ? 2.710 -9.729 6.270 1.00 95.69 89 PHE A O 1
ATOM 718 N N . ASP A 1 90 ? 3.908 -10.931 4.797 1.00 94.44 90 ASP A N 1
ATOM 719 C CA . ASP A 1 90 ? 3.900 -12.166 5.576 1.00 94.44 90 ASP A CA 1
ATOM 720 C C . ASP A 1 90 ? 4.545 -11.967 6.948 1.00 94.44 90 ASP A C 1
ATOM 722 O O . ASP A 1 90 ? 3.954 -12.361 7.950 1.00 94.44 90 ASP A O 1
ATOM 726 N N . LEU A 1 91 ? 5.712 -11.318 7.030 1.00 94.12 91 LEU A N 1
ATOM 727 C CA . LEU A 1 91 ? 6.369 -11.032 8.310 1.00 94.12 91 LEU A CA 1
ATOM 728 C C . LEU A 1 91 ? 5.454 -10.245 9.253 1.00 94.12 91 LEU A C 1
ATOM 730 O O . LEU A 1 91 ? 5.332 -10.595 10.427 1.00 94.12 91 LEU A O 1
ATOM 734 N N . LEU A 1 92 ? 4.774 -9.218 8.739 1.00 95.88 92 LEU A N 1
ATOM 735 C CA . LEU A 1 92 ? 3.845 -8.411 9.522 1.00 95.88 92 LEU A CA 1
ATOM 736 C C . LEU A 1 92 ? 2.630 -9.225 9.984 1.00 95.88 92 LEU A C 1
ATOM 738 O O . LEU A 1 92 ? 2.282 -9.179 11.159 1.00 95.88 92 LEU A O 1
ATOM 742 N N . VAL A 1 93 ? 2.005 -10.000 9.095 1.00 95.38 93 VAL A N 1
ATOM 743 C CA . VAL A 1 93 ? 0.828 -10.820 9.431 1.00 95.38 93 VAL A CA 1
ATOM 744 C C . VAL A 1 93 ? 1.167 -11.912 10.450 1.00 95.38 93 VAL A C 1
ATOM 746 O O . VAL A 1 93 ? 0.362 -12.161 11.348 1.00 95.38 93 VAL A O 1
ATOM 749 N N . HIS A 1 94 ? 2.346 -12.535 10.346 1.00 94.75 94 HIS A N 1
ATOM 750 C CA . HIS A 1 94 ? 2.793 -13.600 11.254 1.00 94.75 94 HIS A CA 1
ATOM 751 C C . HIS A 1 94 ? 3.324 -13.082 12.596 1.00 94.75 94 HIS A C 1
ATOM 753 O O . HIS A 1 94 ? 3.392 -13.847 13.555 1.00 94.75 94 HIS A O 1
ATOM 759 N N . SER A 1 95 ? 3.676 -11.798 12.692 1.00 95.81 95 SER A N 1
ATOM 760 C CA . SER A 1 95 ? 4.141 -11.180 13.941 1.00 95.81 95 SER A CA 1
ATOM 761 C C . SER A 1 95 ? 3.024 -10.954 14.968 1.00 95.81 95 SER A C 1
ATOM 763 O O . SER A 1 95 ? 3.321 -10.659 16.124 1.00 95.81 95 SER A O 1
ATOM 765 N N . PHE A 1 96 ? 1.753 -11.078 14.569 1.00 95.94 96 PHE A N 1
ATOM 766 C CA . PHE A 1 96 ? 0.598 -10.754 15.408 1.00 95.94 96 PHE A CA 1
ATOM 767 C C . PHE A 1 96 ? -0.527 -11.780 15.279 1.00 95.94 96 PHE A C 1
ATOM 769 O O . PHE A 1 96 ? -0.823 -12.284 14.190 1.00 95.94 96 PHE A O 1
ATOM 776 N N . THR A 1 97 ? -1.218 -12.031 16.391 1.00 94.56 97 THR A N 1
ATOM 777 C CA . THR A 1 97 ? -2.449 -12.832 16.395 1.00 94.56 97 THR A CA 1
ATOM 778 C C . THR 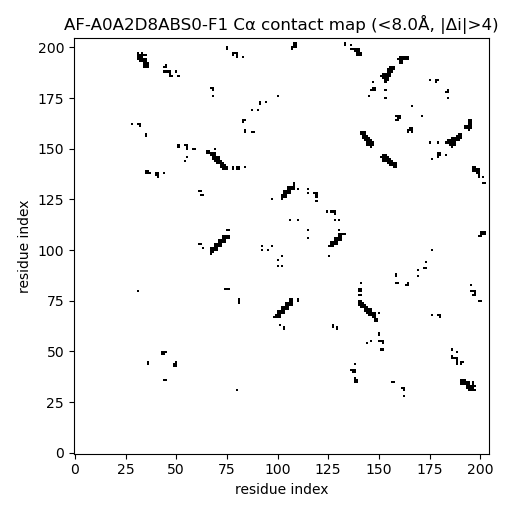A 1 97 ? -3.606 -12.073 15.729 1.00 94.56 97 THR A C 1
ATOM 780 O O . THR A 1 97 ? -3.530 -10.866 15.487 1.00 94.56 97 THR A O 1
ATOM 783 N N . SER A 1 98 ? -4.709 -12.768 15.437 1.00 91.75 98 SER A N 1
ATOM 784 C CA . SER A 1 98 ? -5.937 -12.151 14.908 1.00 91.75 98 SER A CA 1
ATOM 785 C C . SER A 1 98 ? -6.570 -11.132 15.863 1.00 91.75 98 SER A C 1
ATOM 787 O O . SER A 1 98 ? -7.235 -10.208 15.404 1.00 91.75 98 SER A O 1
ATOM 789 N N . GLU A 1 99 ? -6.341 -11.275 17.170 1.00 92.19 99 GLU A N 1
ATOM 790 C CA . GLU A 1 99 ? -6.820 -10.355 18.213 1.00 92.19 99 GLU A CA 1
ATOM 791 C C . GLU A 1 99 ? -6.002 -9.058 18.251 1.00 92.19 99 GLU A C 1
ATOM 793 O O . GLU A 1 99 ? -6.528 -7.993 18.557 1.00 92.19 99 GLU A O 1
ATOM 798 N N . GLN A 1 100 ? -4.710 -9.136 17.919 1.00 94.56 100 GLN A N 1
ATOM 799 C CA . GLN A 1 100 ? -3.799 -7.989 17.926 1.00 94.56 100 GLN A CA 1
ATOM 800 C C . GLN A 1 100 ? -3.813 -7.218 16.603 1.00 94.56 100 GLN A C 1
ATOM 802 O O . GLN A 1 100 ? -3.648 -5.999 16.600 1.00 94.56 100 GLN A O 1
ATOM 807 N N . LEU A 1 101 ? -3.988 -7.927 15.483 1.00 96.44 101 LEU A N 1
ATOM 808 C CA . LEU A 1 101 ? -3.951 -7.350 14.144 1.00 96.44 101 LEU A CA 1
ATOM 809 C C . LEU A 1 101 ? -5.039 -7.952 13.248 1.00 96.44 101 LEU A C 1
ATOM 811 O O . LEU A 1 101 ? -4.891 -9.060 12.707 1.00 96.44 101 LEU A O 1
ATOM 815 N N . ARG A 1 102 ? -6.093 -7.167 13.008 1.00 96.31 102 ARG A N 1
ATOM 816 C CA . ARG A 1 102 ? -7.085 -7.436 11.963 1.00 96.31 102 ARG A CA 1
ATOM 817 C C . ARG A 1 102 ? -6.440 -7.205 10.599 1.00 96.31 102 ARG A C 1
ATOM 819 O O . ARG A 1 102 ? -5.900 -6.131 10.350 1.00 96.31 102 ARG A O 1
ATOM 826 N N . VAL A 1 103 ? -6.493 -8.196 9.708 1.00 97.06 103 VAL A N 1
ATOM 827 C CA . VAL A 1 103 ? -5.883 -8.093 8.373 1.00 97.06 103 VAL A CA 1
ATOM 828 C C . VAL A 1 103 ? -6.962 -8.165 7.306 1.00 97.06 103 VAL A C 1
ATOM 830 O O . VAL A 1 103 ? -7.639 -9.182 7.143 1.00 97.06 103 VAL A O 1
ATOM 833 N N . VAL A 1 104 ? -7.089 -7.068 6.569 1.00 97.19 104 VAL A N 1
ATOM 834 C CA . VAL A 1 104 ? -8.028 -6.902 5.468 1.00 97.19 104 VAL A CA 1
ATOM 835 C C . VAL A 1 104 ? -7.244 -6.678 4.182 1.00 97.19 104 VAL A C 1
ATOM 837 O O . VAL A 1 104 ? -6.330 -5.862 4.126 1.00 97.19 104 VAL A O 1
ATOM 840 N N . VAL A 1 105 ? -7.614 -7.392 3.129 1.00 97.56 105 VAL A N 1
ATOM 841 C CA . VAL A 1 105 ? -7.084 -7.224 1.780 1.00 97.56 105 VAL A CA 1
ATOM 842 C C . VAL A 1 105 ? -8.125 -6.500 0.946 1.00 97.56 105 VAL A C 1
ATOM 844 O O . VAL A 1 105 ? -9.220 -7.008 0.702 1.00 97.56 105 VAL A O 1
ATOM 847 N N . MET A 1 106 ? -7.768 -5.305 0.499 1.00 97.75 106 MET A N 1
ATOM 848 C CA . MET A 1 106 ? -8.527 -4.533 -0.464 1.00 97.75 106 MET A CA 1
ATOM 849 C C . MET A 1 106 ? -8.078 -4.926 -1.866 1.00 97.75 106 MET A C 1
ATOM 851 O O . MET A 1 106 ? -7.056 -4.458 -2.370 1.00 97.75 106 MET A O 1
ATOM 855 N N . ALA A 1 107 ? -8.843 -5.824 -2.476 1.00 97.12 107 ALA A N 1
ATOM 856 C CA . ALA A 1 107 ? -8.631 -6.244 -3.847 1.00 97.12 107 ALA A CA 1
ATOM 857 C C . ALA A 1 107 ? -9.022 -5.115 -4.804 1.00 97.12 107 ALA A C 1
ATOM 859 O O . ALA A 1 107 ? -10.057 -4.471 -4.625 1.00 97.12 107 ALA A O 1
ATOM 860 N N . ALA A 1 108 ? -8.209 -4.901 -5.831 1.00 96.81 108 ALA A N 1
ATOM 861 C CA . ALA A 1 108 ? -8.441 -3.901 -6.856 1.00 96.81 108 ALA A CA 1
ATOM 862 C C . ALA A 1 108 ? -9.846 -4.024 -7.483 1.00 96.81 108 ALA A C 1
ATOM 864 O O . ALA A 1 108 ? -10.405 -5.125 -7.553 1.00 96.81 108 ALA A O 1
ATOM 865 N N . PRO A 1 109 ? -10.453 -2.919 -7.951 1.00 95.38 109 PRO A N 1
ATOM 866 C CA . PRO A 1 109 ? -11.851 -2.947 -8.376 1.00 95.38 109 PRO A CA 1
ATOM 867 C C . PRO A 1 109 ? -12.071 -3.838 -9.611 1.00 95.38 109 PRO A C 1
ATOM 869 O O . PRO A 1 109 ? -13.164 -4.378 -9.774 1.00 95.38 109 PRO A O 1
ATOM 872 N N . THR A 1 110 ? -11.030 -4.055 -10.427 1.00 94.50 110 THR A N 1
ATOM 873 C CA . THR A 1 110 ? -11.010 -4.939 -11.610 1.00 94.50 110 THR A CA 1
ATOM 874 C C . THR A 1 110 ? -11.013 -6.436 -11.292 1.00 94.50 110 THR A C 1
ATOM 876 O O . THR A 1 110 ? -11.203 -7.246 -12.197 1.00 94.50 110 THR A O 1
ATOM 879 N N . VAL A 1 111 ? -10.821 -6.833 -10.031 1.00 94.88 111 VAL A N 1
ATOM 880 C CA . VAL A 1 111 ? -10.763 -8.247 -9.639 1.00 94.88 111 VAL A CA 1
ATOM 881 C C . VAL A 1 111 ? -12.135 -8.903 -9.771 1.00 94.88 111 VAL A C 1
ATOM 883 O O . VAL A 1 111 ? -13.100 -8.469 -9.140 1.00 94.88 111 VAL A O 1
ATOM 886 N N . SER A 1 112 ? -12.219 -9.993 -10.536 1.00 94.44 112 SER A N 1
ATOM 887 C CA . SER A 1 112 ? -13.447 -10.785 -10.708 1.00 94.44 112 SER A CA 1
ATOM 888 C C . SER A 1 112 ? -13.865 -11.528 -9.433 1.00 94.44 112 SER A C 1
ATOM 890 O O . SER A 1 112 ? -13.052 -11.788 -8.543 1.00 94.44 112 SER A O 1
ATOM 892 N N . ASP A 1 113 ? -15.141 -11.919 -9.340 1.00 94.56 113 ASP A N 1
ATOM 893 C CA . ASP A 1 113 ? -15.643 -12.692 -8.191 1.00 94.56 113 ASP A CA 1
ATOM 894 C C . ASP A 1 113 ? -14.918 -14.037 -8.045 1.00 94.56 113 ASP A C 1
ATOM 896 O O . ASP A 1 113 ? -14.596 -14.447 -6.929 1.00 94.56 113 ASP A O 1
ATOM 900 N N . GLN A 1 114 ? -14.582 -14.685 -9.166 1.00 94.81 114 GLN A N 1
ATOM 901 C CA . GLN A 1 114 ? -13.837 -15.944 -9.178 1.00 94.81 114 GLN A CA 1
ATOM 902 C C . GLN A 1 114 ? -12.417 -15.775 -8.619 1.00 94.81 114 GLN A C 1
ATOM 904 O O . GLN A 1 114 ? -11.972 -16.592 -7.814 1.00 94.81 114 GLN A O 1
ATOM 909 N N . GLN A 1 115 ? -11.699 -14.716 -9.013 1.00 94.25 115 GLN A N 1
ATOM 910 C CA . GLN A 1 115 ? -10.369 -14.420 -8.466 1.00 94.25 115 GLN A CA 1
ATOM 911 C C . GLN A 1 115 ? -10.438 -14.143 -6.960 1.00 94.25 115 GLN A C 1
ATOM 913 O O . GLN A 1 115 ? -9.602 -14.639 -6.207 1.00 94.25 115 GLN A O 1
ATOM 918 N N . LEU A 1 116 ? -11.452 -13.398 -6.510 1.00 94.00 116 LEU A N 1
ATOM 919 C CA . LEU A 1 116 ? -11.633 -13.085 -5.096 1.00 94.00 116 LEU A CA 1
ATOM 920 C C . LEU A 1 116 ? -12.011 -14.327 -4.271 1.00 94.00 116 LEU A C 1
ATOM 922 O O . LEU A 1 116 ? -11.528 -14.500 -3.154 1.00 94.00 116 LEU A O 1
ATOM 926 N N . GLN A 1 117 ? -12.841 -15.219 -4.817 1.00 93.31 117 GLN A N 1
ATOM 927 C CA . GLN A 1 117 ? -13.149 -16.501 -4.186 1.00 93.31 117 GLN A CA 1
ATOM 928 C C . GLN A 1 117 ? -11.900 -17.377 -4.071 1.00 93.31 117 GLN A C 1
ATOM 930 O O . GLN A 1 117 ? -11.597 -17.853 -2.980 1.00 93.31 117 GLN A O 1
ATOM 935 N N . ARG A 1 118 ? -11.130 -17.507 -5.155 1.00 94.06 118 ARG A N 1
ATOM 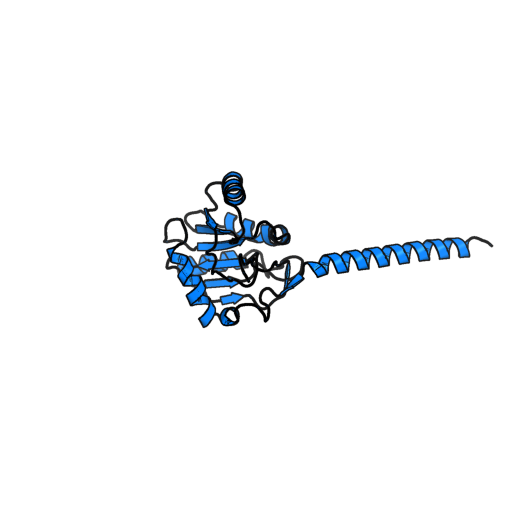936 C CA . ARG A 1 118 ? -9.868 -18.252 -5.150 1.00 94.06 118 ARG A CA 1
ATOM 937 C C . ARG A 1 118 ? -8.877 -17.691 -4.130 1.00 94.06 118 ARG A C 1
ATOM 939 O O . ARG A 1 118 ? -8.188 -18.456 -3.466 1.00 94.06 118 ARG A O 1
ATOM 946 N N . PHE A 1 119 ? -8.812 -16.367 -3.980 1.00 93.19 119 PHE A N 1
ATOM 947 C CA . PHE A 1 119 ? -7.994 -15.739 -2.944 1.00 93.19 119 PHE A CA 1
ATOM 948 C C . PHE A 1 119 ? -8.400 -16.220 -1.543 1.00 93.19 119 PHE A C 1
ATOM 950 O O . PHE A 1 119 ? -7.536 -16.631 -0.771 1.00 93.19 119 PHE A O 1
ATOM 957 N N . ARG A 1 120 ? -9.700 -16.218 -1.223 1.00 92.25 120 ARG A N 1
ATOM 958 C CA . ARG A 1 120 ? -10.200 -16.685 0.082 1.00 92.25 120 ARG A CA 1
ATOM 959 C C . ARG A 1 120 ? -9.903 -18.167 0.322 1.00 92.25 120 ARG A C 1
ATOM 961 O O . ARG A 1 120 ? -9.456 -18.523 1.404 1.00 92.25 120 ARG A O 1
ATOM 968 N N . GLU A 1 121 ? -10.088 -19.010 -0.691 1.00 92.69 121 GLU A N 1
ATOM 969 C CA . GLU A 1 121 ? -9.802 -20.451 -0.608 1.00 92.69 121 GLU A CA 1
ATOM 970 C C . GLU A 1 121 ? -8.321 -20.743 -0.314 1.00 92.69 121 GLU A C 1
ATOM 972 O O . GLU A 1 121 ? -8.015 -21.669 0.432 1.00 92.69 121 GLU A O 1
ATOM 977 N N . LEU A 1 122 ? -7.402 -19.944 -0.867 1.00 91.81 122 LEU A N 1
ATOM 978 C CA . LEU A 1 122 ? -5.958 -20.136 -0.692 1.00 91.81 122 LEU A CA 1
ATOM 979 C C . LEU A 1 122 ? -5.405 -19.564 0.619 1.00 91.81 122 LEU A C 1
ATOM 981 O O . LEU A 1 122 ? -4.380 -20.043 1.094 1.00 91.81 122 LEU A O 1
ATOM 985 N N . ASN A 1 123 ? -6.045 -18.536 1.181 1.00 89.75 123 ASN A N 1
ATOM 986 C CA . ASN A 1 123 ? -5.515 -17.797 2.332 1.00 89.75 123 ASN A CA 1
ATOM 987 C C . ASN A 1 123 ? -6.273 -18.054 3.647 1.00 89.75 123 ASN A C 1
ATOM 989 O O . ASN A 1 123 ? -5.819 -17.628 4.711 1.00 89.75 123 ASN A O 1
ATOM 993 N N . GLY A 1 124 ? -7.403 -18.763 3.594 1.00 84.94 124 GLY A N 1
ATOM 994 C CA . GLY A 1 124 ? -8.195 -19.114 4.771 1.00 84.94 124 GLY A CA 1
ATOM 995 C C . GLY A 1 124 ? -8.804 -17.901 5.481 1.00 84.94 124 GLY A C 1
ATOM 996 O O . GLY A 1 124 ? -8.999 -16.840 4.892 1.00 84.94 124 GLY A O 1
ATOM 997 N N . GLU A 1 125 ? -9.117 -18.063 6.768 1.00 84.12 125 GLU A N 1
ATOM 998 C CA . GLU A 1 125 ? -9.863 -17.063 7.552 1.00 84.12 125 GLU A CA 1
ATOM 999 C C . GLU A 1 125 ? -8.989 -15.939 8.131 1.00 84.12 125 GLU A C 1
ATOM 1001 O O . GLU A 1 125 ? -9.508 -14.910 8.566 1.00 84.12 125 GLU A O 1
ATOM 1006 N N . ARG A 1 126 ? -7.654 -16.092 8.124 1.00 90.50 126 ARG A N 1
ATOM 1007 C CA . ARG A 1 126 ? -6.727 -15.082 8.671 1.00 90.50 126 ARG A CA 1
ATOM 1008 C C . ARG A 1 126 ? -6.794 -13.759 7.906 1.00 90.50 126 ARG A C 1
ATOM 1010 O O . ARG A 1 126 ? -6.582 -12.705 8.515 1.00 90.50 126 ARG A O 1
ATOM 1017 N N . LEU A 1 127 ? -7.041 -13.834 6.596 1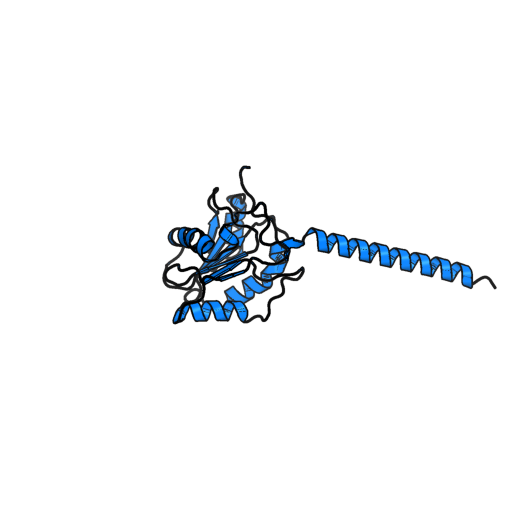.00 93.75 127 LEU A N 1
ATOM 1018 C CA . LEU A 1 127 ? -7.110 -12.700 5.680 1.00 93.75 127 LEU A CA 1
ATOM 1019 C C . LEU A 1 127 ? -8.548 -12.503 5.207 1.00 93.75 127 LEU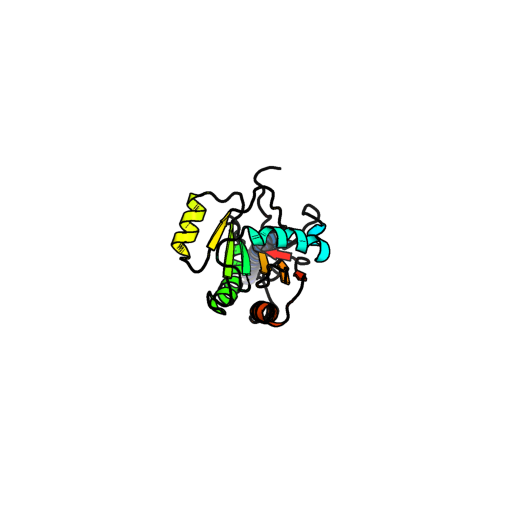 A C 1
ATOM 1021 O O . LEU A 1 127 ? -9.119 -13.361 4.537 1.00 93.75 127 LEU A O 1
ATOM 1025 N N . GLN A 1 128 ? -9.121 -11.339 5.493 1.00 93.44 128 GLN A N 1
ATOM 1026 C CA . GLN A 1 128 ? -10.451 -10.986 5.001 1.00 93.44 128 GLN A CA 1
ATOM 1027 C C . GLN A 1 128 ? -10.313 -10.182 3.714 1.00 93.44 128 GLN A C 1
ATOM 1029 O O . GLN A 1 128 ? -9.633 -9.163 3.705 1.00 93.44 128 GLN A O 1
ATOM 1034 N N . ALA A 1 129 ? -10.940 -10.612 2.622 1.00 94.44 129 ALA A N 1
ATOM 1035 C CA . ALA A 1 129 ? -10.805 -9.945 1.328 1.00 94.44 129 ALA A CA 1
ATOM 1036 C C . ALA A 1 129 ? -12.098 -9.234 0.914 1.00 94.44 129 ALA A C 1
ATOM 1038 O O . ALA A 1 129 ? -13.162 -9.856 0.854 1.00 94.44 129 ALA A O 1
ATOM 1039 N N . ILE A 1 130 ? -11.982 -7.953 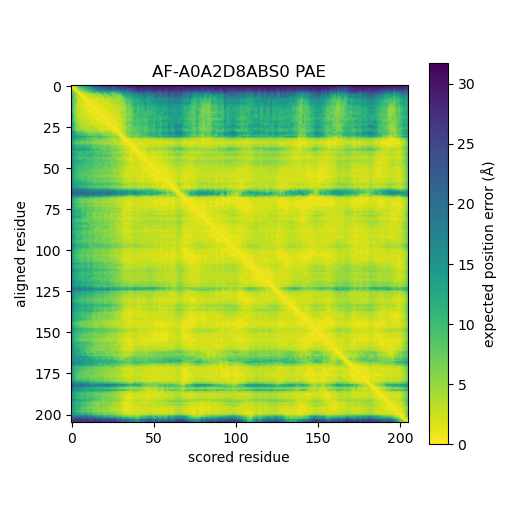0.566 1.00 95.31 130 ILE A N 1
ATOM 1040 C CA . ILE A 1 130 ? -13.064 -7.107 0.053 1.00 95.31 130 ILE A CA 1
ATOM 1041 C C . ILE A 1 130 ? -12.634 -6.462 -1.268 1.00 95.31 130 ILE A C 1
ATOM 1043 O O . ILE A 1 130 ? -11.472 -6.096 -1.443 1.00 95.31 130 ILE A O 1
ATOM 1047 N N . ARG A 1 131 ? -13.566 -6.327 -2.217 1.00 96.25 131 ARG A N 1
ATOM 1048 C CA . ARG A 1 131 ? -13.331 -5.572 -3.454 1.00 96.25 131 ARG A CA 1
ATOM 1049 C C . ARG A 1 131 ? -13.392 -4.075 -3.157 1.00 96.25 131 ARG A C 1
ATOM 1051 O O . ARG A 1 131 ? -14.325 -3.612 -2.506 1.00 96.25 131 ARG A O 1
ATOM 1058 N N . ALA A 1 132 ? -12.426 -3.330 -3.673 1.00 96.12 132 ALA A N 1
ATOM 1059 C CA . ALA A 1 132 ? -12.406 -1.882 -3.593 1.00 96.12 132 ALA A CA 1
ATOM 1060 C C . ALA A 1 132 ? -13.643 -1.250 -4.263 1.00 96.12 132 ALA A C 1
ATOM 1062 O O . ALA A 1 132 ? -14.081 -1.727 -5.319 1.00 96.12 132 ALA A O 1
ATOM 1063 N N . PRO A 1 133 ? -14.182 -0.155 -3.697 1.00 93.94 133 PRO A N 1
ATOM 1064 C CA . PRO A 1 133 ? -15.142 0.696 -4.388 1.00 93.94 133 PRO A CA 1
ATOM 1065 C C . PRO A 1 133 ? -14.601 1.171 -5.742 1.00 93.94 133 PRO A C 1
ATOM 1067 O O . PRO A 1 133 ? -13.398 1.361 -5.914 1.00 93.94 133 PRO A O 1
ATOM 1070 N N . GLN A 1 134 ? -15.496 1.368 -6.709 1.00 91.38 134 GLN A N 1
ATOM 1071 C CA . GLN A 1 134 ? -15.133 1.751 -8.081 1.00 91.38 134 GLN A CA 1
ATOM 1072 C C . GLN A 1 134 ? -14.494 3.146 -8.165 1.00 91.38 134 GLN A C 1
ATOM 1074 O O . GLN A 1 134 ? -13.705 3.414 -9.065 1.00 91.38 134 GLN A O 1
ATOM 1079 N N . ASP A 1 135 ? -14.843 4.023 -7.230 1.00 90.88 135 ASP A N 1
ATOM 1080 C CA . ASP A 1 135 ? -14.359 5.394 -7.087 1.00 90.88 135 ASP A CA 1
ATOM 1081 C C . ASP A 1 135 ? -13.119 5.508 -6.187 1.00 90.88 135 ASP A C 1
ATOM 1083 O O . ASP A 1 135 ? -12.543 6.592 -6.062 1.00 90.88 135 ASP A O 1
ATOM 1087 N N . LEU A 1 136 ? -12.670 4.404 -5.577 1.00 92.44 136 LEU A N 1
ATOM 1088 C CA . LEU A 1 136 ? -11.454 4.411 -4.780 1.00 92.44 136 LEU A CA 1
ATOM 1089 C C . LEU A 1 136 ? -10.225 4.496 -5.688 1.00 92.44 136 LEU A C 1
ATOM 1091 O O . LEU A 1 136 ? -9.828 3.518 -6.324 1.00 92.44 136 LEU A O 1
ATOM 1095 N N . ASN A 1 137 ? -9.585 5.661 -5.670 1.00 91.12 137 ASN A N 1
ATOM 1096 C CA . ASN A 1 137 ? -8.359 5.928 -6.401 1.00 91.12 137 ASN A CA 1
ATOM 1097 C C . ASN A 1 137 ? -7.181 6.080 -5.434 1.00 91.12 137 ASN A C 1
ATOM 1099 O O . ASN A 1 137 ? -6.977 7.150 -4.863 1.00 91.12 137 ASN A O 1
ATOM 1103 N N . ILE A 1 138 ? -6.420 5.007 -5.229 1.00 94.62 138 ILE A N 1
ATOM 1104 C CA . ILE A 1 138 ? -5.137 5.067 -4.519 1.00 94.62 138 ILE A CA 1
ATOM 1105 C C . ILE A 1 138 ? -3.976 5.116 -5.526 1.00 94.62 138 ILE A C 1
ATOM 1107 O O . ILE A 1 138 ? -4.148 4.685 -6.661 1.00 94.62 138 ILE A O 1
ATOM 1111 N N . PRO A 1 139 ? -2.778 5.590 -5.146 1.00 95.50 139 PRO A N 1
ATOM 1112 C CA . PRO A 1 139 ? -1.701 5.822 -6.115 1.00 95.50 139 PRO A CA 1
ATOM 1113 C C . PRO A 1 139 ? -1.143 4.548 -6.772 1.00 95.50 139 PRO A C 1
ATOM 1115 O O . PRO A 1 139 ? -0.861 4.494 -7.976 1.00 95.50 139 PRO A O 1
ATOM 1118 N N . ALA A 1 140 ? -0.960 3.492 -5.976 1.00 96.19 140 ALA A N 1
ATOM 1119 C CA . ALA A 1 140 ? -0.335 2.267 -6.447 1.00 96.19 140 ALA A CA 1
ATOM 1120 C C . ALA A 1 140 ? -0.614 1.055 -5.551 1.00 96.19 140 ALA A C 1
ATOM 1122 O O . ALA A 1 140 ? -0.917 1.177 -4.366 1.00 96.19 140 ALA A O 1
ATOM 1123 N N . SER A 1 141 ? -0.419 -0.126 -6.136 1.00 96.56 141 SER A N 1
ATOM 1124 C CA . SER A 1 141 ? -0.329 -1.417 -5.444 1.00 96.56 141 SER A CA 1
ATOM 1125 C C . SER A 1 141 ? 1.006 -2.102 -5.766 1.00 96.56 141 SER A C 1
ATOM 1127 O O . SER A 1 141 ? 1.513 -1.906 -6.871 1.00 96.56 141 SER A O 1
ATOM 1129 N N . PRO A 1 142 ? 1.549 -2.964 -4.897 1.00 97.12 142 PRO A N 1
ATOM 1130 C CA . PRO A 1 142 ? 1.086 -3.246 -3.542 1.00 97.12 142 PRO A CA 1
ATOM 1131 C C . PRO A 1 142 ? 1.357 -2.070 -2.593 1.00 97.12 142 PRO A C 1
ATOM 1133 O O . PRO A 1 142 ? 2.370 -1.381 -2.703 1.00 97.12 142 PRO A O 1
ATOM 1136 N N . GLY A 1 143 ? 0.452 -1.858 -1.642 1.00 97.44 143 GLY A N 1
ATOM 1137 C CA . GLY A 1 143 ? 0.567 -0.822 -0.614 1.00 97.44 143 GLY A CA 1
ATOM 1138 C C . GLY A 1 143 ? -0.173 -1.225 0.655 1.00 97.44 143 GLY A C 1
ATOM 1139 O O . GLY A 1 143 ? -0.855 -2.252 0.679 1.00 97.44 143 GLY A O 1
ATOM 1140 N N . LEU A 1 144 ? -0.051 -0.427 1.710 1.00 98.25 144 LEU A N 1
ATOM 1141 C CA . LEU A 1 144 ? -0.771 -0.665 2.956 1.00 98.25 144 LEU A CA 1
ATOM 1142 C C . LEU A 1 144 ? -1.280 0.610 3.613 1.00 98.25 144 LEU A C 1
ATOM 1144 O O . LEU A 1 144 ? -0.671 1.670 3.480 1.00 98.25 144 LEU A O 1
ATOM 1148 N N . ALA A 1 145 ? -2.353 0.458 4.385 1.00 98.31 145 ALA A N 1
ATOM 1149 C CA . ALA A 1 145 ? -2.729 1.364 5.455 1.00 98.31 145 ALA A CA 1
ATOM 1150 C C . ALA A 1 145 ? -2.748 0.626 6.803 1.00 98.31 145 ALA A C 1
ATOM 1152 O O . ALA A 1 145 ? -3.151 -0.536 6.875 1.00 98.31 145 ALA A O 1
ATOM 1153 N N . LEU A 1 146 ? -2.324 1.303 7.868 1.00 98.25 146 LEU A N 1
ATOM 1154 C CA . LEU A 1 146 ? -2.466 0.844 9.249 1.00 98.25 146 LEU A CA 1
ATOM 1155 C C . LEU A 1 146 ? -3.387 1.805 9.990 1.00 98.25 146 LEU A C 1
ATOM 1157 O O . LEU A 1 146 ? -3.139 3.012 9.992 1.00 98.25 146 LEU A O 1
ATOM 1161 N N . TYR A 1 147 ? -4.414 1.259 10.630 1.00 97.88 147 TYR A N 1
ATOM 1162 C CA . TYR A 1 147 ? -5.387 2.011 11.414 1.00 97.88 147 TYR A CA 1
ATOM 1163 C C . TYR A 1 147 ? -5.347 1.597 12.881 1.00 97.88 147 TYR A C 1
ATOM 1165 O O . TYR A 1 147 ? -5.152 0.416 13.174 1.00 97.88 147 TYR A O 1
ATOM 1173 N N . SER A 1 148 ? -5.596 2.539 13.790 1.00 96.75 148 SER A N 1
ATOM 1174 C CA . SER A 1 148 ? -5.874 2.226 15.196 1.00 96.75 148 SER A CA 1
ATOM 1175 C C . SER A 1 148 ? -7.189 1.445 15.354 1.00 96.75 148 SER A C 1
ATOM 1177 O O . SER A 1 148 ? -7.948 1.256 14.394 1.00 96.75 148 SER A O 1
ATOM 1179 N N . ALA A 1 149 ? -7.481 1.008 16.581 1.00 93.94 149 ALA A N 1
ATOM 1180 C CA . ALA A 1 149 ? -8.735 0.335 16.920 1.00 93.94 149 ALA A CA 1
ATOM 1181 C C . ALA A 1 149 ? -9.980 1.222 16.697 1.00 93.94 149 ALA A C 1
ATOM 1183 O O . ALA A 1 149 ? -11.072 0.710 16.460 1.00 93.94 149 ALA A O 1
ATOM 1184 N N . GLU A 1 150 ? -9.810 2.545 16.718 1.00 93.75 150 GLU A N 1
ATOM 1185 C CA . GLU A 1 150 ? -10.851 3.555 16.488 1.00 93.75 150 GLU A CA 1
ATOM 1186 C C . GLU A 1 150 ? -10.952 3.975 15.013 1.00 93.75 150 GLU A C 1
ATOM 1188 O O . GLU A 1 150 ? -11.722 4.873 14.671 1.00 93.75 150 GLU A O 1
ATOM 1193 N N . GLY A 1 151 ? -10.152 3.365 14.134 1.00 95.31 151 GLY A N 1
ATOM 1194 C CA . GLY A 1 151 ? -10.127 3.688 12.712 1.00 95.31 151 GLY A CA 1
ATOM 1195 C C . GLY A 1 151 ? -9.328 4.932 12.348 1.00 95.31 151 GLY A C 1
ATOM 1196 O O . GLY A 1 151 ? -9.489 5.440 11.240 1.00 95.31 151 GLY A O 1
ATOM 1197 N N . LYS A 1 152 ? -8.451 5.422 13.236 1.00 96.44 152 LYS A N 1
ATOM 1198 C CA . LYS A 1 152 ? -7.539 6.530 12.919 1.00 96.44 152 LYS A CA 1
ATOM 1199 C C . LYS A 1 152 ? -6.368 6.065 12.077 1.00 96.44 152 LYS A C 1
ATOM 1201 O O . LYS A 1 152 ? -5.756 5.046 12.389 1.00 96.44 152 LYS A O 1
ATOM 1206 N N . LEU A 1 153 ? -6.058 6.804 11.011 1.00 97.94 153 LEU A N 1
ATOM 1207 C CA . LEU A 1 153 ? -4.963 6.442 10.118 1.00 97.94 153 LEU A CA 1
ATOM 1208 C C . LEU A 1 153 ? -3.625 6.683 10.817 1.00 97.94 153 LEU A C 1
ATOM 1210 O O . LEU A 1 153 ? -3.283 7.819 11.136 1.00 97.94 153 LEU A O 1
ATOM 1214 N N . GLY A 1 154 ? -2.834 5.623 10.966 1.00 98.00 154 GLY A N 1
ATOM 1215 C CA . GLY A 1 154 ? -1.459 5.730 11.435 1.00 98.00 154 GLY A CA 1
ATOM 1216 C C . GLY A 1 154 ? -0.431 5.760 10.321 1.00 98.00 154 GLY A C 1
ATOM 1217 O O . GLY A 1 154 ? 0.488 6.577 10.337 1.00 98.00 154 GLY A O 1
ATOM 1218 N N . TYR A 1 155 ? -0.591 4.896 9.325 1.00 98.06 155 TYR A N 1
ATOM 1219 C CA . TYR A 1 155 ? 0.349 4.785 8.216 1.00 98.06 155 TYR A CA 1
ATOM 1220 C C . TYR A 1 155 ? -0.396 4.560 6.911 1.00 98.06 155 TYR A C 1
ATOM 1222 O O . TYR A 1 155 ? -1.343 3.784 6.891 1.00 98.06 155 TYR A O 1
ATOM 1230 N N . PHE A 1 156 ? 0.072 5.160 5.821 1.00 98.25 156 PHE A N 1
ATOM 1231 C CA . PHE A 1 156 ? -0.307 4.793 4.460 1.00 98.25 156 PHE A CA 1
ATOM 1232 C C . PHE A 1 156 ? 0.894 4.867 3.520 1.00 98.25 156 PHE A C 1
ATOM 1234 O O . PHE A 1 156 ? 1.663 5.822 3.593 1.00 98.25 156 PHE A O 1
ATOM 1241 N N . GLY A 1 157 ? 1.036 3.914 2.601 1.00 97.06 157 GLY A N 1
ATOM 1242 C CA . GLY A 1 157 ? 2.023 4.001 1.527 1.00 97.06 157 GLY A CA 1
ATOM 1243 C C . GLY A 1 157 ? 2.587 2.655 1.097 1.00 97.06 157 GLY A C 1
ATOM 1244 O O . GLY A 1 157 ? 1.895 1.636 1.121 1.00 97.06 157 GLY A O 1
ATOM 1245 N N . ALA A 1 158 ? 3.852 2.665 0.684 1.00 96.81 158 ALA A N 1
ATOM 1246 C CA . ALA A 1 158 ? 4.572 1.470 0.259 1.00 96.81 158 ALA A CA 1
ATOM 1247 C C . ALA A 1 158 ? 5.051 0.624 1.450 1.00 96.81 158 ALA A C 1
ATOM 1249 O O . ALA A 1 158 ? 5.415 1.165 2.491 1.00 96.81 158 ALA A O 1
ATOM 1250 N N . TYR A 1 159 ? 5.169 -0.697 1.263 1.00 95.69 159 TYR A N 1
ATOM 1251 C CA . TYR A 1 159 ? 5.901 -1.547 2.216 1.00 95.69 159 TYR A CA 1
ATOM 1252 C C . TYR A 1 159 ? 7.381 -1.164 2.295 1.00 95.69 159 TYR A C 1
ATOM 1254 O O . TYR A 1 159 ? 7.979 -1.212 3.357 1.00 95.69 159 TYR A O 1
ATOM 1262 N N . GLY A 1 160 ? 7.970 -0.764 1.174 1.00 94.81 160 GLY A N 1
ATOM 1263 C CA . GLY A 1 160 ? 9.361 -0.356 1.062 1.00 94.81 160 GLY A CA 1
ATOM 1264 C C . GLY A 1 160 ? 9.630 0.193 -0.332 1.00 94.81 160 GLY A C 1
ATOM 1265 O O . GLY A 1 160 ? 8.757 0.167 -1.199 1.00 94.81 160 GLY A O 1
ATOM 1266 N N . PHE A 1 161 ? 10.842 0.688 -0.554 1.00 93.88 161 PHE A N 1
ATOM 1267 C CA . PHE A 1 161 ? 11.230 1.315 -1.820 1.00 93.88 161 PHE A CA 1
ATOM 1268 C C . PHE A 1 161 ? 12.379 0.568 -2.502 1.00 93.88 161 PHE A C 1
ATOM 1270 O O . PHE A 1 161 ? 12.999 -0.326 -1.930 1.00 93.88 161 PHE A O 1
ATOM 1277 N N . GLY A 1 162 ? 12.663 0.933 -3.749 1.00 90.00 162 GLY A N 1
ATOM 1278 C CA . GLY A 1 162 ? 13.662 0.287 -4.591 1.00 90.00 162 GLY A CA 1
ATOM 1279 C C . GLY A 1 162 ? 13.165 -1.007 -5.242 1.00 90.00 162 GLY A C 1
ATOM 1280 O O . GLY A 1 162 ? 12.079 -1.512 -4.958 1.00 90.00 162 GLY A O 1
ATOM 1281 N N . ALA A 1 163 ? 13.987 -1.554 -6.140 1.00 83.75 163 ALA A N 1
ATOM 1282 C CA . ALA A 1 163 ? 13.657 -2.748 -6.925 1.00 83.75 163 ALA A CA 1
ATOM 1283 C C . ALA A 1 163 ? 13.406 -3.999 -6.065 1.00 83.75 163 ALA A C 1
ATOM 1285 O O . ALA A 1 163 ? 12.673 -4.893 -6.472 1.00 83.75 163 ALA A O 1
ATOM 1286 N N . LEU A 1 164 ? 14.024 -4.049 -4.882 1.00 84.88 164 LEU A N 1
ATOM 1287 C CA . LEU A 1 164 ? 13.961 -5.175 -3.949 1.00 84.88 164 LEU A CA 1
ATOM 1288 C C . LEU A 1 164 ? 13.046 -4.902 -2.746 1.00 84.88 164 LEU A C 1
ATOM 1290 O O . LEU A 1 164 ? 13.083 -5.664 -1.787 1.00 84.88 164 LEU A O 1
ATOM 1294 N N . CYS A 1 165 ? 12.257 -3.818 -2.778 1.00 85.94 165 CYS A N 1
ATOM 1295 C CA . CYS A 1 165 ? 11.384 -3.404 -1.677 1.00 85.94 165 CYS A CA 1
ATOM 1296 C C . CYS A 1 165 ? 12.135 -3.360 -0.331 1.00 85.94 165 CYS A C 1
ATOM 1298 O O . CYS A 1 165 ? 11.814 -4.083 0.607 1.00 85.94 165 CYS A O 1
ATOM 1300 N N . THR A 1 166 ? 13.181 -2.543 -0.227 1.00 86.06 166 THR A N 1
ATOM 1301 C CA . THR A 1 166 ? 13.989 -2.437 0.993 1.00 86.06 166 THR A CA 1
ATOM 1302 C C . THR A 1 166 ? 13.287 -1.602 2.061 1.00 86.06 166 THR A C 1
ATOM 1304 O O . THR A 1 166 ? 12.733 -0.541 1.760 1.00 86.06 166 THR A O 1
ATOM 1307 N N . VAL A 1 167 ? 13.385 -2.060 3.307 1.00 85.50 167 VAL A N 1
ATOM 1308 C CA . VAL A 1 167 ? 12.968 -1.359 4.530 1.00 85.50 167 VAL A CA 1
ATOM 1309 C C . VAL A 1 167 ? 14.168 -1.208 5.459 1.00 85.50 167 VAL A C 1
ATOM 1311 O O . VAL A 1 167 ? 15.151 -1.932 5.317 1.00 85.50 167 VAL A O 1
ATOM 1314 N N . THR A 1 168 ? 14.112 -0.272 6.408 1.00 78.69 168 THR A N 1
ATOM 1315 C CA . THR A 1 168 ? 15.226 -0.029 7.342 1.00 78.69 168 THR A CA 1
ATOM 1316 C C . THR A 1 168 ? 15.542 -1.257 8.200 1.00 78.69 168 THR A C 1
ATOM 1318 O O . THR A 1 168 ? 16.710 -1.545 8.446 1.00 78.69 168 THR A O 1
ATOM 1321 N N . ASN A 1 169 ? 14.510 -1.973 8.651 1.00 86.81 169 ASN A N 1
ATOM 1322 C CA . ASN A 1 169 ? 14.601 -3.255 9.344 1.00 86.81 169 ASN A CA 1
ATOM 1323 C C . ASN A 1 169 ? 13.237 -3.968 9.326 1.00 86.81 169 ASN A C 1
ATOM 1325 O O . ASN A 1 169 ? 12.209 -3.342 9.054 1.00 86.81 169 ASN A O 1
ATOM 1329 N N . ASP A 1 170 ? 13.242 -5.264 9.647 1.00 85.94 170 ASP A N 1
ATOM 1330 C CA . ASP A 1 170 ? 12.036 -6.106 9.672 1.00 85.94 170 ASP A CA 1
ATOM 1331 C C . ASP A 1 170 ? 11.042 -5.678 10.785 1.00 85.94 170 ASP A C 1
ATOM 1333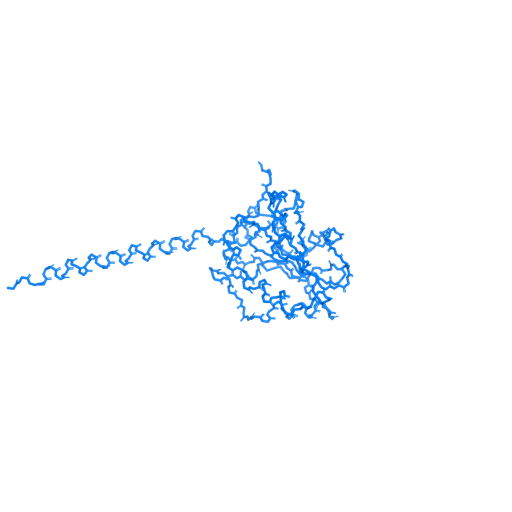 O O . ASP A 1 170 ? 9.849 -5.960 10.695 1.00 85.94 170 ASP A O 1
ATOM 1337 N N . ASP A 1 171 ? 11.497 -4.916 11.789 1.00 91.50 171 ASP A N 1
ATOM 1338 C CA . ASP A 1 171 ? 10.682 -4.433 12.916 1.00 91.50 171 ASP A CA 1
ATOM 1339 C C . ASP A 1 171 ? 9.914 -3.131 12.638 1.00 91.50 171 ASP A C 1
ATOM 1341 O O . ASP A 1 171 ? 9.130 -2.689 13.483 1.00 91.50 171 ASP A O 1
ATOM 1345 N N . PHE A 1 172 ? 10.100 -2.497 11.477 1.00 93.94 172 PHE A N 1
ATOM 1346 C CA . PHE A 1 172 ? 9.503 -1.192 11.183 1.00 93.94 172 PHE A CA 1
ATOM 1347 C C . PHE A 1 172 ? 7.970 -1.193 11.332 1.00 93.94 172 PHE A C 1
ATOM 1349 O O . PHE A 1 172 ? 7.426 -0.429 12.129 1.00 93.94 172 PHE A O 1
ATOM 1356 N N . PHE A 1 173 ? 7.264 -2.083 10.626 1.00 95.94 173 PHE A N 1
ATOM 1357 C CA . PHE A 1 173 ? 5.802 -2.173 10.718 1.00 95.94 173 PHE A CA 1
ATOM 1358 C C . PHE A 1 173 ? 5.304 -2.782 12.034 1.00 95.94 173 PHE A C 1
ATOM 1360 O O . PHE A 1 173 ? 4.356 -2.228 12.597 1.00 95.94 173 PHE A O 1
ATOM 1367 N N . PRO A 1 174 ? 5.923 -3.847 12.587 1.00 96.50 174 PRO A N 1
ATOM 1368 C CA . PRO A 1 174 ? 5.559 -4.332 13.914 1.00 96.50 174 PRO A CA 1
ATOM 1369 C C . PRO A 1 174 ? 5.644 -3.269 15.015 1.00 96.50 174 PRO A C 1
ATOM 1371 O O . PRO A 1 174 ? 4.790 -3.241 15.900 1.00 96.50 174 PRO A O 1
ATOM 1374 N N . ASN A 1 175 ? 6.626 -2.364 14.960 1.00 95.69 175 ASN A N 1
ATOM 1375 C CA . ASN A 1 175 ? 6.698 -1.233 15.887 1.00 95.69 175 ASN A CA 1
ATOM 1376 C C . ASN A 1 175 ? 5.493 -0.291 15.733 1.00 95.69 175 ASN A C 1
ATOM 1378 O O . ASN A 1 175 ? 4.897 0.077 16.741 1.00 95.69 175 ASN A O 1
ATOM 1382 N N . ILE A 1 176 ? 5.093 0.048 14.500 1.00 96.56 176 ILE A N 1
ATOM 1383 C CA . ILE A 1 176 ? 3.920 0.905 14.248 1.00 96.56 176 ILE A CA 1
ATOM 1384 C C . ILE A 1 176 ? 2.640 0.251 14.778 1.00 96.56 176 ILE A C 1
ATOM 1386 O O . ILE A 1 176 ? 1.849 0.918 15.439 1.00 96.56 176 ILE A O 1
ATOM 1390 N N . VAL A 1 177 ? 2.446 -1.050 14.532 1.00 97.25 177 VAL A N 1
ATOM 1391 C CA . VAL A 1 177 ? 1.287 -1.796 15.053 1.00 97.25 177 VAL A CA 1
ATOM 1392 C C . VAL A 1 177 ? 1.252 -1.748 16.580 1.00 97.25 177 VAL A C 1
ATOM 1394 O O . VAL A 1 177 ? 0.209 -1.448 17.154 1.00 97.25 177 VAL A O 1
ATOM 1397 N N . ARG A 1 178 ? 2.391 -1.974 17.248 1.00 96.44 178 ARG A N 1
ATOM 1398 C CA . ARG A 1 178 ? 2.480 -1.886 18.713 1.00 96.44 178 ARG A CA 1
ATOM 1399 C C . ARG A 1 178 ? 2.166 -0.480 19.232 1.00 96.44 178 ARG A C 1
ATOM 1401 O O . ARG A 1 178 ? 1.415 -0.369 20.192 1.00 96.44 178 ARG A O 1
ATOM 1408 N N . SER A 1 179 ? 2.665 0.574 18.583 1.00 96.50 179 SER A N 1
ATOM 1409 C CA . SER A 1 179 ? 2.353 1.961 18.961 1.00 96.50 179 SER A CA 1
ATOM 1410 C C . SER A 1 179 ? 0.882 2.319 18.743 1.00 96.50 179 SER A C 1
ATOM 1412 O O . SER A 1 179 ? 0.285 2.970 19.592 1.00 96.50 179 SER A O 1
ATOM 1414 N N . LEU A 1 180 ? 0.266 1.864 17.646 1.00 96.69 180 LEU A N 1
ATOM 1415 C CA . LEU A 1 180 ? -1.162 2.086 17.384 1.00 96.69 180 LEU A CA 1
ATOM 1416 C C . LEU A 1 180 ? -2.077 1.404 18.403 1.00 96.69 180 LEU A C 1
ATOM 1418 O O . LEU A 1 180 ? -3.202 1.858 18.586 1.00 96.69 180 LEU A O 1
ATOM 1422 N N . ALA A 1 181 ? -1.609 0.333 19.044 1.00 93.69 181 ALA A N 1
ATOM 1423 C CA . ALA A 1 181 ? -2.357 -0.368 20.079 1.00 93.69 181 ALA A CA 1
ATOM 1424 C C . ALA A 1 181 ? -2.294 0.317 21.461 1.00 93.69 181 ALA A C 1
ATOM 1426 O O . ALA A 1 181 ? -3.147 0.027 22.296 1.00 93.69 181 ALA A O 1
ATOM 1427 N N . SER A 1 182 ? -1.305 1.185 21.722 1.00 89.19 182 SER A N 1
ATOM 1428 C CA . SER A 1 182 ? -1.117 1.851 23.024 1.00 89.19 182 SER A CA 1
ATOM 1429 C C . SER A 1 182 ? -1.310 3.366 22.965 1.00 89.19 182 SER A C 1
ATOM 1431 O O . SER A 1 182 ? -2.253 3.898 23.544 1.00 89.19 182 SER A O 1
ATOM 1433 N N . ASP A 1 183 ? -0.405 4.056 22.273 1.00 84.69 183 ASP A N 1
ATOM 1434 C CA . ASP A 1 183 ? -0.197 5.506 22.378 1.00 84.69 183 ASP A CA 1
ATOM 1435 C C . ASP A 1 183 ? -0.632 6.258 21.110 1.00 84.69 183 ASP A C 1
ATOM 1437 O O . ASP A 1 183 ? -0.637 7.490 21.070 1.00 84.69 183 ASP A O 1
ATOM 1441 N N . GLY A 1 184 ? -0.995 5.516 20.060 1.00 87.75 184 GLY A N 1
ATOM 1442 C CA . GLY A 1 184 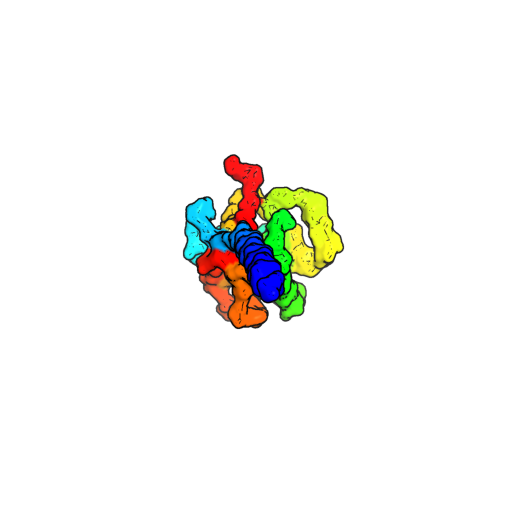? -1.230 6.040 18.722 1.00 87.75 184 GLY A CA 1
ATOM 1443 C C . GLY A 1 184 ? 0.066 6.247 17.927 1.00 87.75 184 GLY A C 1
ATOM 1444 O O . GLY A 1 184 ? 1.179 6.280 18.450 1.00 87.75 184 GLY A O 1
ATOM 1445 N N . TYR A 1 185 ? -0.076 6.370 16.610 1.00 94.25 185 TYR A N 1
ATOM 1446 C CA . TYR A 1 185 ? 1.003 6.679 15.671 1.00 94.25 185 TYR A CA 1
ATOM 1447 C C . TYR A 1 185 ? 0.396 7.420 14.479 1.00 94.25 185 TYR A C 1
ATOM 1449 O O . TYR A 1 185 ? -0.714 7.087 14.083 1.00 94.25 185 TYR A O 1
ATOM 1457 N N . GLY A 1 186 ? 1.116 8.372 13.881 1.00 92.00 186 GLY A N 1
ATOM 1458 C CA . GLY A 1 186 ? 0.692 9.040 12.646 1.00 92.00 186 GLY A CA 1
ATOM 1459 C C . GLY A 1 186 ? -0.310 10.198 12.815 1.00 92.00 186 GLY A C 1
ATOM 1460 O O . GLY A 1 186 ? -0.447 10.736 13.914 1.00 92.00 186 GLY A O 1
ATOM 1461 N N . PRO A 1 187 ? -0.964 10.633 11.716 1.00 94.75 187 PRO A N 1
ATOM 1462 C CA . PRO A 1 187 ? -0.937 10.021 10.384 1.00 94.75 187 PRO A CA 1
ATOM 1463 C C . PRO A 1 187 ? 0.398 10.238 9.659 1.00 94.75 187 PRO A C 1
ATOM 1465 O O . PRO A 1 187 ? 0.899 11.358 9.570 1.00 94.75 187 PRO A O 1
ATOM 1468 N N . PHE A 1 188 ? 0.959 9.168 9.096 1.00 96.31 188 PHE A N 1
ATOM 1469 C CA . PHE A 1 188 ? 2.156 9.220 8.257 1.00 96.31 188 PHE A CA 1
ATOM 1470 C C . PHE A 1 188 ? 1.873 8.663 6.861 1.00 96.31 188 PHE A C 1
ATOM 1472 O O . PHE A 1 188 ? 1.346 7.562 6.716 1.00 96.31 188 PHE A O 1
ATOM 1479 N N . VAL A 1 189 ? 2.237 9.423 5.827 1.00 96.50 189 VAL A N 1
ATOM 1480 C CA . VAL A 1 189 ? 2.025 9.047 4.425 1.00 96.50 189 VAL A CA 1
ATOM 1481 C C . VAL A 1 189 ? 3.371 8.874 3.728 1.00 96.50 189 VAL A C 1
ATOM 1483 O O . VAL A 1 189 ? 4.063 9.842 3.421 1.00 96.50 189 VAL A O 1
ATOM 1486 N N . ASN A 1 190 ? 3.747 7.620 3.490 1.00 95.44 190 ASN A N 1
ATOM 1487 C CA . ASN A 1 190 ? 5.033 7.208 2.945 1.00 95.44 190 ASN A CA 1
ATOM 1488 C C . ASN A 1 190 ? 4.936 6.856 1.455 1.00 95.44 190 ASN A C 1
ATOM 1490 O O . ASN A 1 190 ? 4.971 5.689 1.057 1.00 95.44 190 ASN A O 1
ATOM 1494 N N . VAL A 1 191 ? 4.789 7.888 0.628 1.00 95.12 191 VAL A N 1
ATOM 1495 C CA . VAL A 1 191 ? 4.586 7.762 -0.830 1.00 95.12 191 VAL A CA 1
ATOM 1496 C C . VAL A 1 191 ? 5.727 8.364 -1.654 1.00 95.12 191 VAL A C 1
ATOM 1498 O O . VAL A 1 191 ? 5.786 8.183 -2.869 1.00 95.12 191 VAL A O 1
ATOM 1501 N N . ALA A 1 192 ? 6.649 9.074 -0.999 1.00 92.44 192 ALA A N 1
ATOM 1502 C CA . ALA A 1 192 ? 7.742 9.806 -1.631 1.00 92.44 192 ALA A CA 1
ATOM 1503 C C . ALA A 1 192 ? 8.926 8.883 -1.976 1.00 92.44 192 ALA A C 1
ATOM 1505 O O . ALA A 1 192 ? 10.012 8.993 -1.411 1.00 92.44 192 ALA A O 1
ATOM 1506 N N . GLY A 1 193 ? 8.719 7.961 -2.915 1.00 93.56 193 GLY A N 1
ATOM 1507 C CA . GLY A 1 193 ? 9.773 7.070 -3.387 1.00 93.56 193 GLY A CA 1
ATOM 1508 C C . GLY A 1 193 ? 9.357 6.224 -4.584 1.00 93.56 193 GLY A C 1
ATOM 1509 O O . GLY A 1 193 ? 8.188 6.170 -4.960 1.00 93.56 193 GLY A O 1
ATOM 1510 N N . SER A 1 194 ? 10.343 5.572 -5.202 1.00 94.88 194 SER A N 1
ATOM 1511 C CA . SER A 1 194 ? 10.144 4.657 -6.333 1.00 94.88 194 SER A CA 1
ATOM 1512 C C . SER A 1 194 ? 10.459 3.222 -5.941 1.00 94.88 194 SER A C 1
ATOM 1514 O O . SER A 1 194 ? 11.325 2.983 -5.103 1.00 94.88 194 SER A O 1
ATOM 1516 N N . GLY A 1 195 ? 9.779 2.264 -6.556 1.00 94.69 195 GLY A N 1
ATOM 1517 C CA . GLY A 1 195 ? 9.926 0.839 -6.275 1.00 94.69 195 GLY A CA 1
ATOM 1518 C C . GLY A 1 195 ? 9.170 -0.008 -7.290 1.00 94.69 195 GLY A C 1
ATOM 1519 O O . GLY A 1 195 ? 8.634 0.526 -8.263 1.00 94.69 195 GLY A O 1
ATOM 1520 N N . CYS A 1 196 ? 9.145 -1.324 -7.073 1.00 94.19 196 CYS A N 1
ATOM 1521 C CA . CYS A 1 196 ? 8.281 -2.202 -7.856 1.00 94.19 196 CYS A CA 1
ATOM 1522 C C . CYS A 1 196 ? 6.827 -1.949 -7.444 1.00 94.19 196 CYS A C 1
ATOM 1524 O O . CYS A 1 196 ? 6.372 -2.468 -6.426 1.00 94.19 196 CYS A O 1
ATOM 1526 N N . PHE A 1 197 ? 6.113 -1.150 -8.233 1.00 95.25 197 PHE A N 1
ATOM 1527 C CA . PHE A 1 197 ? 4.703 -0.840 -8.021 1.00 95.25 197 PHE A CA 1
ATOM 1528 C C . PHE A 1 197 ? 3.949 -0.888 -9.348 1.00 95.25 197 PHE A C 1
ATOM 1530 O O . PHE A 1 197 ? 4.506 -0.596 -10.403 1.00 95.25 197 PHE A O 1
ATOM 1537 N N . CYS A 1 198 ? 2.655 -1.170 -9.289 1.00 94.94 198 CYS A N 1
ATOM 1538 C CA . CYS A 1 198 ? 1.734 -1.056 -10.410 1.00 94.94 198 CYS A CA 1
ATOM 1539 C C . CYS A 1 198 ? 0.738 0.077 -10.144 1.00 94.94 198 CYS A C 1
ATOM 1541 O O . CYS A 1 198 ? 0.354 0.277 -8.986 1.00 94.94 198 CYS A O 1
ATOM 1543 N N . PRO A 1 199 ? 0.305 0.816 -11.180 1.00 95.00 199 PRO A N 1
ATOM 1544 C CA . PRO A 1 199 ? -0.817 1.738 -11.056 1.00 95.00 199 PRO A CA 1
ATOM 1545 C C . PRO A 1 199 ? -2.028 1.017 -10.481 1.00 95.00 199 PRO A C 1
ATOM 1547 O O . PRO A 1 199 ? -2.300 -0.133 -10.841 1.00 95.00 199 PRO A O 1
ATOM 1550 N N . TRP A 1 200 ? -2.742 1.688 -9.583 1.00 95.31 200 TRP A N 1
ATOM 1551 C CA . TRP A 1 200 ? -4.028 1.174 -9.148 1.00 95.31 200 TRP A CA 1
ATOM 1552 C C . TRP A 1 200 ? -4.979 1.142 -10.348 1.00 95.31 200 TRP A C 1
ATOM 1554 O O . TRP A 1 200 ? -5.108 2.150 -11.049 1.00 95.31 200 TRP A O 1
ATOM 1564 N N . PRO A 1 201 ? -5.604 -0.004 -10.656 1.00 92.69 201 PRO A N 1
ATOM 1565 C CA . PRO A 1 201 ? -6.420 -0.099 -11.850 1.00 92.69 201 PRO A CA 1
ATOM 1566 C C . PRO A 1 201 ? -7.770 0.580 -11.600 1.00 92.69 201 PRO A C 1
ATOM 1568 O O . PRO A 1 201 ? -8.461 0.287 -10.626 1.00 92.69 201 PRO A O 1
ATOM 1571 N N . ALA A 1 202 ? -8.154 1.474 -12.505 1.00 82.12 202 ALA A N 1
ATOM 1572 C CA . ALA A 1 202 ? -9.486 2.063 -12.551 1.00 82.12 202 ALA A CA 1
ATOM 1573 C C . ALA A 1 202 ? -10.352 1.293 -13.557 1.00 82.12 202 ALA A C 1
ATOM 1575 O O . ALA A 1 202 ? -9.856 0.853 -14.593 1.00 82.12 202 ALA A O 1
ATOM 1576 N N . ILE A 1 203 ? -11.646 1.141 -13.270 1.00 70.06 203 ILE A N 1
ATOM 1577 C CA . ILE A 1 203 ? -12.577 0.458 -14.185 1.00 70.06 203 ILE A CA 1
ATOM 1578 C C . ILE A 1 203 ? -12.991 1.358 -15.354 1.00 70.06 203 ILE A C 1
ATOM 1580 O O . ILE A 1 203 ? -13.310 0.835 -16.414 1.00 70.06 203 ILE A O 1
ATOM 1584 N N . ASN A 1 204 ? -12.918 2.687 -15.207 1.00 57.09 204 ASN A N 1
ATOM 1585 C CA . ASN A 1 204 ? -13.201 3.645 -16.277 1.00 57.09 204 ASN A CA 1
ATOM 1586 C C . ASN A 1 204 ? -12.307 4.895 -16.138 1.00 57.09 204 ASN A C 1
ATOM 1588 O O . ASN A 1 204 ? -12.296 5.517 -15.075 1.00 57.09 204 ASN A O 1
ATOM 1592 N N . LYS A 1 205 ? -11.604 5.277 -17.210 1.00 46.34 205 LYS A N 1
ATOM 1593 C CA . LYS A 1 205 ? -11.139 6.651 -17.463 1.00 46.34 205 LYS A CA 1
ATOM 1594 C C . LYS A 1 205 ? -11.794 7.133 -18.749 1.00 46.34 205 LYS A C 1
ATOM 1596 O O . LYS A 1 205 ? -11.837 6.318 -19.698 1.00 46.34 205 LYS A O 1
#

Nearest PDB structures (foldseek):
  2l5o-assembly1_A  TM=6.997E-01  e=5.504E-05  Neisseria meningitidis serogroup B
  1jfu-assembly1_A  TM=7.016E-01  e=1.525E-03  Bradyrhizobium japonicum
  4txo-assembly2_A  TM=6.690E-01  e=2.385E-03  Bradyrhizobium diazoefficiens USDA 110
  3kcm-assembly1_A  TM=6.898E-01  e=8.027E-03  Geobacter metallireducens GS-15
  4fo5-assembly1_A  TM=5.914E-01  e=4.238E-03  Parabacteroides distasonis ATCC 8503

Radius of gyration: 21.28 Å; Cα contacts (8 Å, |Δi|>4): 344; chains: 1; bounding box: 69×36×58 Å

pLDDT: mean 91.78, std 8.32, range [46.34, 98.31]

Mean predicted aligned error: 5.64 Å

Secondary structure (DSSP, 8-state):
--SHHHHHHHHHHHHHHHHHHHHHHHHHHHHTEEESS-TTS-GGGG-HHHHHHHHHTTGGGSSS-SSSEEEEEEE-TT-TTHHHHHHHHHHHHHTS-TTTEEEEEEE-TT--HHHHHHHHHHHGGGSEEEEPPTT---SEESEEEEE-TT--EEEEE-S-BBTTTB-S-TTHHHHHHHHHHHT----EEE-SSEEE-EEPPPS--

Solvent-accessible surface area (backbone atoms only — not comparable to full-atom values): 11385 Å² total; per-residue (Å²): 142,79,61,68,66,58,53,50,53,52,49,51,53,50,50,52,52,52,52,52,50,52,52,51,51,52,50,62,60,50,75,46,49,35,56,41,53,56,92,92,40,71,69,46,59,80,36,39,89,55,32,38,64,61,58,32,66,49,46,85,78,51,85,76,83,81,69,31,23,32,40,39,37,35,41,45,92,88,37,80,35,46,72,56,47,40,64,61,54,50,54,52,56,71,74,41,53,72,77,60,38,38,42,36,35,37,32,36,50,76,62,49,71,67,59,54,49,53,48,42,74,76,57,44,85,74,47,44,78,46,73,40,58,80,84,68,79,62,52,38,23,51,23,37,35,34,24,24,41,87,38,47,46,24,38,36,32,51,83,38,36,38,84,71,40,51,58,99,51,92,58,59,64,55,51,50,53,54,32,28,70,73,80,52,47,68,61,40,57,53,39,93,48,42,16,42,43,33,73,52,68,69,86,76,133

Foldseek 3Di:
DPPPVVVVVVVVVVVVVVVVVVVVVVVVLVVQKDFLADPPADPLLVDLVSVFVVQLVCVVVFDDDFDEKEKEWEDEPVQPCCVLCVVLVVLLLVVDDCNHYPYEYAYFQPDDPVNQVVVCVVPDDSYHYDYDDLPDFGFWPRWIWIAASSSGTAETAACAAAANRDDPDSCPVVVQSVCSDPPGHDPDRDRGHMYRIDGRDHPDD